Protein AF-A0A3D5RL58-F1 (afdb_monomer)

Nearest PDB structures (foldseek):
  7n3t-assembly1_A  TM=1.595E-01  e=9.273E-02  Homo sapiens
  3trs-assembly2_D  TM=2.022E-01  e=7.009E-01  Aspergillus niger var. macrosporus
  7n3t-assembly2_B  TM=1.724E-01  e=3.404E-01  Homo sapiens
  8ybf-assembly1_B  TM=1.316E-01  e=4.544E-01  Morbillivirus canis
  1xtd-assembly1_A  TM=1.829E-01  e=5.049E+00  Leishmania mexicana

Structure (mmCIF, N/CA/C/O backbone):
data_AF-A0A3D5RL58-F1
#
_entry.id   AF-A0A3D5RL58-F1
#
loop_
_atom_site.group_PDB
_atom_site.id
_atom_site.type_symbol
_atom_site.label_atom_id
_atom_site.label_alt_id
_atom_site.label_comp_id
_atom_site.label_asym_id
_atom_site.label_entity_id
_atom_site.label_seq_id
_atom_site.pdbx_PDB_ins_code
_atom_site.Cartn_x
_atom_site.Cartn_y
_atom_site.Cartn_z
_atom_site.occupancy
_atom_site.B_iso_or_equiv
_atom_site.auth_seq_id
_atom_site.auth_comp_id
_atom_site.auth_asym_id
_atom_site.auth_atom_id
_atom_site.pdbx_PDB_model_num
ATOM 1 N N . MET A 1 1 ? 41.925 14.300 -9.242 1.00 41.06 1 MET A N 1
ATOM 2 C CA . MET A 1 1 ? 43.144 14.015 -10.036 1.00 41.06 1 MET A CA 1
ATOM 3 C C . MET A 1 1 ? 42.960 12.725 -10.825 1.00 41.06 1 MET A C 1
ATOM 5 O O . MET A 1 1 ? 43.091 11.651 -10.257 1.00 41.06 1 MET A O 1
ATOM 9 N N . LYS A 1 2 ? 42.662 12.798 -12.124 1.00 36.62 2 LYS A N 1
ATOM 10 C CA . LYS A 1 2 ? 42.859 11.661 -13.033 1.00 36.62 2 LYS A CA 1
ATOM 11 C C . LYS A 1 2 ? 43.258 12.232 -14.388 1.00 36.62 2 LYS A C 1
ATOM 13 O O . LYS A 1 2 ? 42.535 13.029 -14.971 1.00 36.62 2 LYS A O 1
ATOM 18 N N . ARG A 1 3 ? 44.501 11.948 -14.773 1.00 35.03 3 ARG A N 1
ATOM 19 C CA . ARG A 1 3 ? 45.206 12.554 -15.904 1.00 35.03 3 ARG A CA 1
ATOM 20 C C . ARG A 1 3 ? 44.549 12.103 -17.210 1.00 35.03 3 ARG A C 1
ATOM 22 O O . ARG A 1 3 ? 44.579 10.916 -17.519 1.00 35.03 3 ARG A O 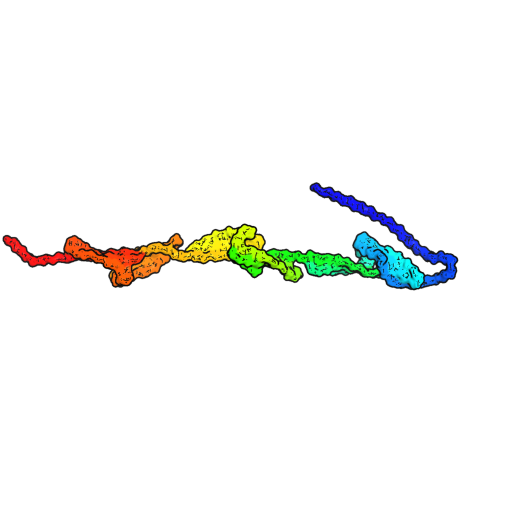1
ATOM 29 N N . SER A 1 4 ? 43.969 13.052 -17.941 1.00 32.78 4 SER A N 1
ATOM 30 C CA . SER A 1 4 ? 43.528 12.870 -19.324 1.00 32.78 4 SER A CA 1
ATOM 31 C C . SER A 1 4 ? 44.755 12.574 -20.188 1.00 32.78 4 SER A C 1
ATOM 33 O O . SER A 1 4 ? 45.672 13.392 -20.271 1.00 32.78 4 SER A O 1
ATOM 35 N N . LYS A 1 5 ? 44.818 11.369 -20.762 1.00 35.72 5 LYS A N 1
ATOM 36 C CA . LYS A 1 5 ? 45.826 11.009 -21.760 1.00 35.72 5 LYS A CA 1
ATOM 37 C C . LYS A 1 5 ? 45.282 11.416 -23.125 1.00 35.72 5 LYS A C 1
ATOM 39 O O . LYS A 1 5 ? 44.431 10.736 -23.687 1.00 35.72 5 LYS A O 1
ATOM 44 N N . LEU A 1 6 ? 45.777 12.547 -23.615 1.00 34.97 6 LEU A N 1
ATOM 45 C CA . LEU A 1 6 ? 45.613 13.015 -24.985 1.00 34.97 6 LEU A CA 1
ATOM 46 C C . LEU A 1 6 ? 46.345 12.034 -25.919 1.00 34.97 6 LEU A C 1
ATOM 48 O O . LEU A 1 6 ? 47.571 12.063 -26.011 1.00 34.97 6 LEU A O 1
ATOM 52 N N . PHE A 1 7 ? 45.609 11.131 -26.566 1.00 32.69 7 PHE A N 1
ATOM 53 C CA . PHE A 1 7 ? 46.144 10.288 -27.633 1.00 32.69 7 PHE A CA 1
ATOM 54 C C . PHE A 1 7 ? 46.046 11.054 -28.954 1.00 32.69 7 PHE A C 1
ATOM 56 O O . PHE A 1 7 ? 44.985 11.142 -29.564 1.00 32.69 7 PHE A O 1
ATOM 63 N N . ILE A 1 8 ? 47.167 11.642 -29.369 1.00 33.19 8 ILE A N 1
ATOM 64 C CA . ILE A 1 8 ? 47.350 12.191 -30.713 1.00 33.19 8 ILE A CA 1
ATOM 65 C C . ILE A 1 8 ? 47.536 10.995 -31.651 1.00 33.19 8 ILE A C 1
ATOM 67 O O . ILE A 1 8 ? 48.598 10.374 -31.672 1.00 33.19 8 ILE A O 1
ATOM 71 N N . VAL A 1 9 ? 46.487 10.642 -32.392 1.00 33.31 9 VAL A N 1
ATOM 72 C CA . VAL A 1 9 ? 46.571 9.683 -33.499 1.00 33.31 9 VAL A CA 1
ATOM 73 C C . VAL A 1 9 ? 47.028 10.461 -34.728 1.00 33.31 9 VAL A C 1
ATOM 75 O O . VAL A 1 9 ? 46.291 11.273 -35.282 1.00 33.31 9 VAL A O 1
ATOM 78 N N . VAL A 1 10 ? 48.284 10.251 -35.114 1.00 30.27 10 VAL A N 1
ATOM 79 C CA . VAL A 1 10 ? 48.873 10.797 -36.338 1.00 30.27 10 VAL A CA 1
ATOM 80 C C . VAL A 1 10 ? 48.269 10.043 -37.523 1.00 30.27 10 VAL A C 1
ATOM 82 O O . VAL A 1 10 ? 48.635 8.901 -37.791 1.00 30.27 10 VAL A O 1
ATOM 85 N N . ALA A 1 11 ? 47.312 10.668 -38.210 1.00 35.19 11 ALA A N 1
ATOM 86 C CA . ALA A 1 11 ? 46.786 10.180 -39.478 1.00 35.19 11 ALA A CA 1
ATOM 87 C C . ALA A 1 11 ? 47.842 10.400 -40.571 1.00 35.19 11 ALA A C 1
ATOM 89 O O . ALA A 1 11 ? 48.143 11.534 -40.946 1.00 35.19 11 ALA A O 1
ATOM 90 N N . ILE A 1 12 ? 48.435 9.311 -41.060 1.00 36.53 12 ILE A N 1
ATOM 91 C CA . ILE A 1 12 ? 49.326 9.335 -42.221 1.00 36.53 12 ILE A CA 1
ATOM 92 C C . ILE A 1 12 ? 48.442 9.543 -43.459 1.00 36.53 12 ILE A C 1
ATOM 94 O O . ILE A 1 12 ? 47.838 8.606 -43.970 1.00 36.53 12 ILE A O 1
ATOM 98 N N . PHE A 1 13 ? 48.341 10.793 -43.915 1.00 38.72 13 PHE A N 1
ATOM 99 C CA . PHE A 1 13 ? 47.744 11.157 -45.199 1.00 38.72 13 PHE A CA 1
ATOM 100 C C . PHE A 1 13 ? 48.676 10.705 -46.331 1.00 38.72 13 PHE A C 1
ATOM 102 O O . PHE A 1 13 ? 49.585 11.429 -46.736 1.00 38.72 13 PHE A O 1
ATOM 109 N N . ALA A 1 14 ? 48.465 9.496 -46.846 1.00 34.38 14 ALA A N 1
ATOM 110 C CA . ALA A 1 14 ? 49.041 9.081 -48.118 1.00 34.38 14 ALA A CA 1
ATOM 111 C C . ALA A 1 14 ? 48.131 9.589 -49.247 1.00 34.38 14 ALA A C 1
ATOM 113 O O . ALA A 1 14 ? 47.193 8.916 -49.658 1.00 34.38 14 ALA A O 1
ATOM 114 N N . PHE A 1 15 ? 48.390 10.808 -49.724 1.00 34.22 15 PHE A N 1
ATOM 115 C CA . PHE A 1 15 ? 47.752 11.356 -50.921 1.00 34.22 15 PHE A CA 1
ATOM 116 C C . PHE A 1 15 ? 48.261 10.585 -52.147 1.00 34.22 15 PHE A C 1
ATOM 118 O O . PHE A 1 15 ? 49.278 10.936 -52.746 1.00 34.22 15 PHE A O 1
ATOM 125 N N . LEU A 1 16 ? 47.589 9.486 -52.489 1.00 33.72 16 LEU A N 1
ATOM 126 C CA . LEU A 1 16 ? 47.850 8.736 -53.712 1.00 33.72 16 LEU A CA 1
ATOM 127 C C . LEU A 1 16 ? 47.108 9.425 -54.859 1.00 33.72 16 LEU A C 1
ATOM 129 O O . LEU A 1 16 ? 45.933 9.191 -55.130 1.00 33.72 16 LEU A O 1
ATOM 133 N N . LEU A 1 17 ? 47.836 10.340 -55.493 1.00 31.38 17 LEU A N 1
ATOM 134 C CA . LEU A 1 17 ? 47.492 11.015 -56.737 1.00 31.38 17 LEU A CA 1
ATOM 135 C C . LEU A 1 17 ? 47.293 9.947 -57.828 1.00 31.38 17 LEU A C 1
ATOM 137 O O . LEU A 1 17 ? 48.258 9.474 -58.427 1.00 31.38 17 LEU A O 1
ATOM 141 N N . PHE A 1 18 ? 46.048 9.537 -58.076 1.00 38.53 18 PHE A N 1
ATOM 142 C CA . PHE A 1 18 ? 45.715 8.745 -59.258 1.00 38.53 18 PHE A CA 1
ATOM 143 C C . PHE A 1 18 ? 45.789 9.657 -60.478 1.00 38.53 18 PHE A C 1
ATOM 145 O O . PHE A 1 18 ? 44.864 10.400 -60.806 1.00 38.53 18 PHE A O 1
ATOM 152 N N . VAL A 1 19 ? 46.946 9.614 -61.129 1.00 32.62 19 VAL A N 1
ATOM 153 C CA . VAL A 1 19 ? 47.123 10.115 -62.484 1.00 32.62 19 VAL A CA 1
ATOM 154 C C . VAL A 1 19 ? 46.170 9.316 -63.370 1.00 32.62 19 VAL A C 1
ATOM 156 O O . VAL A 1 19 ? 46.233 8.087 -63.402 1.00 32.62 19 VAL A O 1
ATOM 159 N N . THR A 1 20 ? 45.283 9.991 -64.097 1.00 38.94 20 THR A N 1
ATOM 160 C CA . THR A 1 20 ? 44.554 9.392 -65.219 1.00 38.94 20 THR A CA 1
ATOM 161 C C . THR A 1 20 ? 45.521 9.196 -66.384 1.00 38.94 20 THR A C 1
ATOM 163 O O . THR A 1 20 ? 45.422 9.824 -67.434 1.00 38.94 20 THR A O 1
ATOM 166 N N . THR A 1 21 ? 46.510 8.330 -66.196 1.00 41.09 21 THR A N 1
ATOM 167 C CA . THR A 1 21 ? 47.280 7.767 -67.295 1.00 41.09 21 THR A CA 1
ATOM 168 C C . THR A 1 21 ? 46.387 6.752 -67.980 1.00 41.09 21 THR A C 1
ATOM 170 O O . THR A 1 21 ? 46.137 5.675 -67.446 1.00 41.09 21 THR A O 1
ATOM 173 N N . GLY A 1 22 ? 45.898 7.106 -69.170 1.00 40.59 22 GLY A N 1
ATOM 174 C CA . GLY A 1 22 ? 45.562 6.086 -70.150 1.00 40.59 22 GLY A CA 1
ATOM 175 C C . GLY A 1 22 ? 46.785 5.187 -70.285 1.00 40.59 22 GLY A C 1
ATOM 176 O O . GLY A 1 22 ? 47.867 5.665 -70.627 1.00 40.59 22 GLY A O 1
ATOM 177 N N . CYS A 1 23 ? 46.637 3.917 -69.926 1.00 41.53 23 CYS A N 1
ATOM 178 C CA . CYS A 1 23 ? 47.655 2.922 -70.200 1.00 41.53 23 CYS A CA 1
ATOM 179 C C . CYS A 1 23 ? 47.682 2.748 -71.719 1.00 41.53 23 CYS A C 1
ATOM 181 O O . CYS A 1 23 ? 46.837 2.061 -72.280 1.00 41.53 23 CYS A O 1
ATOM 183 N N . ALA A 1 24 ? 48.595 3.451 -72.383 1.00 42.81 24 ALA A N 1
ATOM 184 C CA . ALA A 1 24 ? 49.073 3.043 -73.688 1.00 42.81 24 ALA A CA 1
ATOM 185 C C . ALA A 1 24 ? 50.171 2.014 -73.416 1.00 42.81 24 ALA A C 1
ATOM 187 O O . ALA A 1 24 ? 51.306 2.373 -73.108 1.00 42.81 24 ALA A O 1
ATOM 188 N N . ASP A 1 25 ? 49.807 0.738 -73.420 1.00 42.72 25 ASP A N 1
ATOM 189 C CA . ASP A 1 25 ? 50.771 -0.330 -73.603 1.00 42.72 25 ASP A CA 1
ATOM 190 C C . ASP A 1 25 ? 51.090 -0.433 -75.103 1.00 42.72 25 ASP A C 1
ATOM 192 O O . ASP A 1 25 ? 50.198 -0.467 -75.951 1.00 42.72 25 ASP A O 1
ATOM 196 N N . ASP A 1 26 ? 52.382 -0.448 -75.433 1.00 51.97 26 ASP A N 1
ATOM 197 C CA . ASP A 1 26 ? 52.954 -0.511 -76.791 1.00 51.97 26 ASP A CA 1
ATOM 198 C C . ASP A 1 26 ? 52.685 -1.861 -77.511 1.00 51.97 26 ASP A C 1
ATOM 200 O O . ASP A 1 26 ? 53.464 -2.331 -78.342 1.00 51.97 26 ASP A O 1
ATOM 204 N N . SER A 1 27 ? 51.557 -2.508 -77.210 1.00 54.38 27 SER A N 1
ATOM 205 C CA . SER A 1 27 ? 51.179 -3.848 -77.662 1.00 54.38 27 SER A CA 1
ATOM 206 C C . SER A 1 27 ? 50.131 -3.848 -78.779 1.00 54.38 27 SER A C 1
ATOM 208 O O . SER A 1 27 ? 49.457 -4.854 -78.953 1.00 54.38 27 SER A O 1
ATOM 210 N N . GLY A 1 28 ? 49.927 -2.761 -79.533 1.00 51.44 28 GLY A N 1
ATOM 211 C CA . GLY A 1 28 ? 49.068 -2.780 -80.734 1.00 51.44 28 GLY A CA 1
ATOM 212 C C . GLY A 1 28 ? 47.637 -3.319 -80.528 1.00 51.44 28 GLY A C 1
ATOM 213 O O . GLY A 1 28 ? 47.000 -3.753 -81.490 1.00 51.44 28 GLY A O 1
ATOM 214 N N . ALA A 1 29 ? 47.130 -3.313 -79.293 1.00 49.12 29 ALA A N 1
ATOM 215 C CA . ALA A 1 29 ? 45.775 -3.706 -78.950 1.00 49.12 29 ALA A CA 1
ATOM 216 C C . ALA A 1 29 ? 44.904 -2.448 -78.988 1.00 49.12 29 ALA A C 1
ATOM 218 O O . ALA A 1 29 ? 45.186 -1.459 -78.317 1.00 49.12 29 ALA A O 1
ATOM 219 N N . GLY A 1 30 ? 43.882 -2.454 -79.846 1.00 55.09 30 GLY A N 1
ATOM 220 C CA . GLY A 1 30 ? 43.055 -1.282 -80.118 1.00 55.09 30 GLY A CA 1
ATOM 221 C C . GLY A 1 30 ? 42.505 -0.620 -78.852 1.00 55.09 30 GLY A C 1
ATOM 222 O O . GLY A 1 30 ? 42.082 -1.295 -77.912 1.00 55.09 30 GLY A O 1
ATOM 223 N N . VAL A 1 31 ? 42.475 0.716 -78.866 1.00 57.12 31 VAL A N 1
ATOM 224 C CA . VAL A 1 31 ? 41.752 1.536 -77.888 1.00 57.12 31 VAL A CA 1
ATOM 225 C C . VAL A 1 31 ? 40.314 1.028 -77.833 1.00 57.12 31 VAL A C 1
ATOM 227 O O . VAL A 1 31 ? 39.542 1.230 -78.770 1.00 57.12 31 VAL A O 1
ATOM 230 N N . HIS A 1 32 ? 39.962 0.332 -76.758 1.00 67.12 32 HIS A N 1
ATOM 231 C CA . HIS A 1 32 ? 38.605 -0.137 -76.532 1.00 67.12 32 HIS A CA 1
ATOM 232 C C . HIS A 1 32 ? 37.957 0.709 -75.441 1.00 67.12 32 HIS A C 1
ATOM 234 O O . HIS A 1 32 ? 38.605 1.192 -74.514 1.00 67.12 32 HIS A O 1
ATOM 240 N N . THR A 1 33 ? 36.655 0.934 -75.565 1.00 74.44 33 THR A N 1
ATOM 241 C CA . THR A 1 33 ? 35.888 1.653 -74.550 1.00 74.44 33 THR A CA 1
ATOM 242 C C . THR A 1 33 ? 35.561 0.701 -73.406 1.00 74.44 33 THR A C 1
ATOM 244 O O . THR A 1 33 ? 34.935 -0.336 -73.621 1.00 74.44 33 THR A O 1
ATOM 247 N N . HIS A 1 34 ? 35.961 1.053 -72.186 1.00 76.12 34 HIS A N 1
ATOM 248 C CA . HIS A 1 34 ? 35.635 0.255 -71.009 1.00 76.12 34 HIS A CA 1
ATOM 249 C C . HIS A 1 34 ? 34.145 0.360 -70.666 1.00 76.12 34 HIS A C 1
ATOM 251 O O . HIS A 1 34 ? 33.621 1.456 -70.450 1.00 76.12 34 HIS A O 1
ATOM 257 N N . LYS A 1 35 ? 33.476 -0.790 -70.561 1.00 86.19 35 LYS A N 1
ATOM 258 C CA . LYS A 1 35 ? 32.122 -0.912 -70.021 1.00 86.19 35 LYS A CA 1
ATOM 259 C C . LYS A 1 35 ? 32.212 -1.507 -68.620 1.00 86.19 35 LYS A C 1
ATOM 261 O O . LYS A 1 35 ? 32.474 -2.694 -68.455 1.00 86.19 35 LYS A O 1
ATOM 266 N N . TYR A 1 36 ? 32.034 -0.661 -67.614 1.00 88.38 36 TYR A N 1
ATOM 267 C CA . TYR A 1 36 ? 32.124 -1.075 -66.219 1.00 88.38 36 TYR A CA 1
ATOM 268 C C . TYR A 1 36 ? 30.775 -1.532 -65.665 1.00 88.38 36 TYR A C 1
ATOM 270 O O . TYR A 1 36 ? 29.742 -0.935 -65.975 1.00 88.38 36 TYR A O 1
ATOM 278 N N . GLY A 1 37 ? 30.813 -2.554 -64.808 1.00 88.81 37 GLY A N 1
ATOM 279 C CA . GLY A 1 37 ? 29.683 -2.954 -63.971 1.00 88.81 37 GLY A CA 1
ATOM 280 C C . GLY A 1 37 ? 29.429 -2.004 -62.794 1.00 88.81 37 GLY A C 1
ATOM 281 O O . GLY A 1 37 ? 30.019 -0.923 -62.693 1.00 88.81 37 GLY A O 1
ATOM 282 N N . GLU A 1 38 ? 28.543 -2.425 -61.890 1.00 92.88 38 GLU A N 1
ATOM 283 C CA . GLU A 1 38 ? 28.241 -1.687 -60.661 1.00 92.88 38 GLU A CA 1
ATOM 284 C C . GLU A 1 38 ? 29.430 -1.666 -59.692 1.00 92.88 38 GLU A C 1
ATOM 286 O O . GLU A 1 38 ? 30.312 -2.531 -59.720 1.00 92.88 38 GLU A O 1
ATOM 291 N N . TRP A 1 39 ? 29.452 -0.648 -58.834 1.00 95.75 39 TRP A N 1
ATOM 292 C CA . TRP A 1 39 ? 30.425 -0.548 -57.755 1.00 95.75 39 TRP A CA 1
ATOM 293 C C . TRP A 1 39 ? 30.133 -1.572 -56.660 1.00 95.75 39 TRP A C 1
ATOM 295 O O . TRP A 1 39 ? 28.983 -1.804 -56.297 1.00 95.75 39 TRP A O 1
ATOM 305 N N . THR A 1 40 ? 31.193 -2.133 -56.090 1.00 94.06 40 THR A N 1
ATOM 306 C CA . THR A 1 40 ? 31.150 -2.987 -54.903 1.00 94.06 40 THR A CA 1
ATOM 307 C C . THR A 1 40 ? 32.203 -2.530 -53.899 1.00 94.06 40 THR A C 1
ATOM 309 O O . THR A 1 40 ? 33.297 -2.104 -54.279 1.00 94.06 40 THR A O 1
ATOM 312 N N . PHE A 1 41 ? 31.895 -2.583 -52.602 1.00 96.69 41 PHE A N 1
ATOM 313 C CA . PHE A 1 41 ? 32.873 -2.234 -51.571 1.00 96.69 41 PHE A CA 1
ATOM 314 C C . PHE A 1 41 ? 33.916 -3.346 -51.428 1.00 96.69 41 PHE A C 1
ATOM 316 O O . PHE A 1 41 ? 33.585 -4.504 -51.189 1.00 96.69 41 PHE A O 1
ATOM 323 N N . VAL A 1 42 ? 35.189 -2.977 -51.562 1.00 96.31 42 VAL A N 1
ATOM 324 C CA . VAL A 1 42 ? 36.336 -3.821 -51.190 1.00 96.31 42 VAL A CA 1
ATOM 325 C C . VAL A 1 42 ? 36.670 -3.613 -49.716 1.00 96.31 42 VAL A C 1
ATOM 327 O O . VAL A 1 42 ? 37.021 -4.556 -49.015 1.00 96.31 42 VAL A O 1
ATOM 330 N N . VAL A 1 43 ? 36.545 -2.369 -49.253 1.00 96.88 43 VAL A N 1
ATOM 331 C CA . VAL A 1 43 ? 36.608 -1.982 -47.843 1.00 96.88 43 VAL A CA 1
ATOM 332 C C . VAL A 1 43 ? 35.443 -1.035 -47.607 1.00 96.88 43 VAL A C 1
ATOM 334 O O . VAL A 1 43 ? 35.361 0.005 -48.264 1.00 96.88 43 VAL A O 1
ATOM 337 N N . GLU A 1 44 ? 34.523 -1.391 -46.717 1.00 96.69 44 GLU A N 1
ATOM 338 C CA . GLU A 1 44 ? 33.392 -0.517 -46.413 1.00 96.69 44 GLU A CA 1
ATOM 339 C C . GLU A 1 44 ? 33.865 0.753 -45.686 1.00 96.69 44 GLU A C 1
ATOM 341 O O . GLU A 1 44 ? 34.683 0.670 -44.764 1.00 96.69 44 GLU A O 1
ATOM 346 N N . PRO A 1 45 ? 33.377 1.939 -46.085 1.00 97.19 45 PRO A N 1
ATOM 347 C CA . PRO A 1 45 ? 33.645 3.171 -45.358 1.00 97.19 45 PRO A CA 1
ATOM 348 C C . PRO A 1 45 ? 32.913 3.171 -44.014 1.00 97.19 45 PRO A C 1
ATOM 350 O O . PRO A 1 45 ? 31.798 2.665 -43.892 1.00 97.19 45 PRO A O 1
ATOM 353 N N . THR A 1 46 ? 33.512 3.814 -43.016 1.00 96.69 46 THR A N 1
ATOM 354 C CA . THR A 1 46 ? 32.892 4.075 -41.711 1.00 96.69 46 THR A CA 1
ATOM 355 C C . THR A 1 46 ? 32.647 5.576 -41.529 1.00 96.69 46 THR A C 1
ATOM 357 O O . THR A 1 46 ? 33.016 6.398 -42.372 1.00 96.69 46 THR A O 1
ATOM 360 N N . GLU A 1 47 ? 32.019 5.983 -40.422 1.00 94.81 47 GLU A N 1
ATOM 361 C CA . GLU A 1 47 ? 31.819 7.410 -40.114 1.00 94.81 47 GLU A CA 1
ATOM 362 C C . GLU A 1 47 ? 33.141 8.189 -39.964 1.00 94.81 47 GLU A C 1
ATOM 364 O O . GLU A 1 47 ? 33.159 9.405 -40.167 1.00 94.81 47 GLU A O 1
ATOM 369 N N . THR A 1 48 ? 34.243 7.501 -39.648 1.00 95.56 48 THR A N 1
ATOM 370 C CA . THR A 1 48 ? 35.554 8.107 -39.363 1.00 95.56 48 THR A CA 1
ATOM 371 C C . THR A 1 48 ? 36.670 7.656 -40.300 1.00 95.56 48 THR A C 1
ATOM 373 O O . THR A 1 48 ? 37.727 8.280 -40.316 1.00 95.56 48 THR A O 1
ATOM 376 N N . THR A 1 49 ? 36.469 6.586 -41.070 1.00 96.75 49 THR A N 1
ATOM 377 C CA . THR A 1 49 ? 37.492 5.999 -41.947 1.00 96.75 49 THR A CA 1
ATOM 378 C C . THR A 1 49 ? 36.952 5.864 -43.365 1.00 96.75 49 THR A C 1
ATOM 380 O O . THR A 1 49 ? 35.853 5.350 -43.567 1.00 96.75 49 THR A O 1
ATOM 383 N N . ALA A 1 50 ? 37.711 6.354 -44.345 1.00 97.31 50 ALA A N 1
ATOM 384 C CA . ALA A 1 50 ? 37.378 6.186 -45.755 1.00 97.31 50 ALA A CA 1
ATOM 385 C C . ALA A 1 50 ? 37.412 4.699 -46.151 1.00 97.31 50 ALA A C 1
ATOM 387 O O . ALA A 1 50 ? 38.143 3.900 -45.565 1.00 97.31 50 ALA A O 1
ATOM 388 N N . GLY A 1 51 ? 36.604 4.339 -47.141 1.00 96.94 51 GLY A N 1
ATOM 389 C CA . GLY A 1 51 ? 36.528 2.997 -47.708 1.00 96.94 51 GLY A CA 1
ATOM 390 C C . GLY A 1 51 ? 37.155 2.928 -49.097 1.00 96.94 51 GLY A C 1
ATOM 391 O O . GLY A 1 51 ? 37.725 3.894 -49.602 1.00 96.94 51 GLY A O 1
ATOM 392 N N . VAL A 1 52 ? 36.999 1.783 -49.754 1.00 96.75 52 VAL A N 1
ATOM 393 C CA . VAL A 1 52 ? 37.419 1.569 -51.142 1.00 96.75 52 VAL A CA 1
ATOM 394 C C . VAL A 1 52 ? 36.313 0.830 -51.880 1.00 96.75 52 VAL A C 1
ATOM 396 O O . VAL A 1 52 ? 35.912 -0.258 -51.464 1.00 96.75 52 VAL A O 1
ATOM 399 N N . ALA A 1 53 ? 35.854 1.391 -52.996 1.00 96.94 53 ALA A N 1
ATOM 400 C CA . ALA A 1 53 ? 34.952 0.717 -53.922 1.00 96.94 53 ALA A CA 1
ATOM 401 C C . ALA A 1 53 ? 35.713 0.287 -55.176 1.00 96.94 53 ALA A C 1
ATOM 403 O O . ALA A 1 53 ? 36.631 0.974 -55.626 1.00 96.94 53 ALA A O 1
ATOM 404 N N . ALA A 1 54 ? 35.325 -0.850 -55.743 1.00 94.62 54 ALA A N 1
ATOM 405 C CA . ALA A 1 54 ? 35.844 -1.353 -57.000 1.00 94.62 54 ALA A CA 1
ATOM 406 C C . ALA A 1 54 ? 34.713 -1.679 -57.969 1.00 94.62 54 ALA A C 1
ATOM 408 O O . ALA A 1 54 ? 33.593 -1.974 -57.563 1.00 94.62 54 ALA A O 1
ATOM 409 N N . ARG A 1 55 ? 35.013 -1.654 -59.261 1.00 93.31 55 ARG A N 1
ATOM 410 C CA . ARG A 1 55 ? 34.134 -2.182 -60.306 1.00 93.31 55 ARG A CA 1
ATOM 411 C C . ARG A 1 55 ? 34.977 -2.848 -61.375 1.00 93.31 55 ARG A C 1
ATOM 413 O O . ARG A 1 55 ? 36.115 -2.447 -61.627 1.00 93.31 55 ARG A O 1
ATOM 420 N N . LYS A 1 56 ? 34.417 -3.874 -62.000 1.00 91.94 56 LYS A N 1
ATOM 421 C CA . LYS A 1 56 ? 35.109 -4.671 -63.010 1.00 91.94 56 LYS A CA 1
ATOM 422 C C . LYS A 1 56 ? 34.558 -4.358 -64.399 1.00 91.94 56 LYS A C 1
ATOM 424 O O . LYS A 1 56 ? 33.356 -4.139 -64.555 1.00 91.94 56 LYS A O 1
ATOM 429 N N . CYS A 1 57 ? 35.450 -4.286 -65.378 1.00 88.56 57 CYS A N 1
ATOM 430 C CA . CYS A 1 57 ? 35.123 -4.174 -66.796 1.00 88.56 57 CYS A CA 1
ATOM 431 C C . CYS A 1 57 ? 35.070 -5.566 -67.440 1.00 88.56 57 CYS A C 1
ATOM 433 O O . CYS A 1 57 ? 35.721 -6.493 -66.959 1.00 88.56 57 CYS A O 1
ATOM 435 N N . ASP A 1 58 ? 34.373 -5.692 -68.568 1.00 86.25 58 ASP A N 1
ATOM 436 C CA . ASP A 1 58 ? 34.272 -6.942 -69.342 1.00 86.25 58 ASP A CA 1
ATOM 437 C C . ASP A 1 58 ? 35.641 -7.497 -69.798 1.00 86.25 58 ASP A C 1
ATOM 439 O O . ASP A 1 58 ? 35.785 -8.692 -70.029 1.00 86.25 58 ASP A O 1
ATOM 443 N N . CYS A 1 59 ? 36.666 -6.642 -69.890 1.00 85.88 59 CYS A N 1
ATOM 444 C CA . CYS A 1 59 ? 38.053 -6.998 -70.214 1.00 85.88 59 CYS A CA 1
ATOM 445 C C . CYS A 1 59 ? 38.905 -7.351 -68.979 1.00 85.88 59 CYS A C 1
ATOM 447 O O . CYS A 1 59 ? 40.126 -7.232 -69.005 1.00 85.88 59 CYS A O 1
ATOM 449 N N . ASP A 1 60 ? 38.257 -7.705 -67.870 1.00 83.56 60 ASP A N 1
ATOM 450 C CA . ASP A 1 60 ? 38.851 -8.037 -66.573 1.00 83.56 60 ASP A CA 1
ATOM 451 C C . ASP A 1 60 ? 39.619 -6.917 -65.849 1.00 83.56 60 ASP A C 1
ATOM 453 O O . ASP A 1 60 ? 40.041 -7.105 -64.705 1.00 83.56 60 ASP A O 1
ATOM 457 N N . HIS A 1 61 ? 39.717 -5.724 -66.440 1.00 87.94 61 HIS A N 1
ATOM 458 C CA . HIS A 1 61 ? 40.261 -4.542 -65.775 1.00 87.94 61 HIS A CA 1
ATOM 459 C C . HIS A 1 61 ? 39.443 -4.169 -64.523 1.00 87.94 61 HIS A C 1
ATOM 461 O O . HIS A 1 61 ? 38.208 -4.121 -64.565 1.00 87.94 61 HIS A O 1
ATOM 467 N N . VAL A 1 62 ? 40.132 -3.872 -63.415 1.00 89.81 62 VAL A N 1
ATOM 468 C CA . VAL A 1 62 ? 39.527 -3.485 -62.131 1.00 89.81 62 VAL A CA 1
ATOM 469 C C . VAL A 1 62 ? 39.839 -2.024 -61.840 1.00 89.81 62 VAL A C 1
ATOM 471 O O . VAL A 1 62 ? 40.990 -1.658 -61.621 1.00 89.81 62 VAL A O 1
ATOM 474 N N . ASP A 1 63 ? 38.791 -1.212 -61.782 1.00 91.69 63 ASP A N 1
ATOM 475 C CA . ASP A 1 63 ? 38.854 0.184 -61.360 1.00 91.69 63 ASP A CA 1
ATOM 476 C C . ASP A 1 63 ? 38.600 0.261 -59.849 1.00 91.69 63 ASP A C 1
ATOM 478 O O . ASP A 1 63 ? 37.710 -0.427 -59.341 1.00 91.69 63 ASP A O 1
ATOM 482 N N . LYS A 1 64 ? 39.389 1.063 -59.126 1.00 95.06 64 LYS A N 1
ATOM 483 C CA . LYS A 1 64 ? 39.284 1.250 -57.672 1.00 95.06 64 LYS A CA 1
ATOM 484 C C . LYS A 1 64 ? 39.289 2.730 -57.341 1.00 95.06 64 LYS A C 1
ATOM 486 O O . LYS A 1 64 ? 40.115 3.478 -57.852 1.00 95.06 64 LYS A O 1
ATOM 491 N N . VAL A 1 65 ? 38.418 3.127 -56.423 1.00 95.75 65 VAL A N 1
ATOM 492 C CA . VAL A 1 65 ? 38.331 4.504 -55.944 1.00 95.75 65 VAL A CA 1
ATOM 493 C C . VAL A 1 65 ? 38.237 4.533 -54.427 1.00 95.75 65 VAL A C 1
ATOM 495 O O . VAL A 1 65 ? 37.574 3.691 -53.814 1.00 95.75 65 VAL A O 1
ATOM 498 N N . GLU A 1 66 ? 38.904 5.511 -53.823 1.00 96.88 66 GLU A N 1
ATOM 499 C CA . GLU A 1 66 ? 38.689 5.839 -52.418 1.00 96.88 66 GLU A CA 1
ATOM 500 C C . GLU A 1 66 ? 37.279 6.415 -52.243 1.00 96.88 66 GLU A C 1
ATOM 502 O O . GLU A 1 66 ? 36.843 7.296 -52.989 1.00 96.88 66 GLU A O 1
ATOM 507 N N . VAL A 1 67 ? 36.548 5.894 -51.263 1.00 97.25 67 VAL A N 1
ATOM 508 C CA . VAL A 1 67 ? 35.201 6.351 -50.930 1.00 97.25 67 VAL A CA 1
ATOM 509 C C . VAL A 1 67 ? 35.278 7.152 -49.632 1.00 97.25 67 VAL A C 1
ATOM 511 O O . VAL A 1 67 ? 35.685 6.588 -48.616 1.00 97.25 67 VAL A O 1
ATOM 514 N N . PRO A 1 68 ? 34.879 8.437 -49.628 1.00 96.88 68 PRO A N 1
ATOM 515 C CA . PRO A 1 68 ? 34.912 9.263 -48.424 1.00 96.88 68 PRO A CA 1
ATOM 516 C C . PRO A 1 68 ? 34.119 8.669 -47.255 1.00 96.88 68 PRO A C 1
ATOM 518 O O . PRO A 1 68 ? 33.222 7.839 -47.444 1.00 96.88 68 PRO A O 1
ATOM 521 N N . THR A 1 69 ? 34.440 9.128 -46.044 1.00 97.50 69 THR A N 1
ATOM 522 C CA . THR A 1 69 ? 33.761 8.724 -44.805 1.00 97.50 69 THR A CA 1
ATOM 523 C C . THR A 1 69 ? 32.249 8.914 -44.914 1.00 97.50 69 THR A C 1
ATOM 525 O O . THR A 1 69 ? 31.766 9.807 -45.613 1.00 97.50 69 THR A O 1
ATOM 528 N N . LEU A 1 70 ? 31.478 8.114 -44.173 1.00 97.44 70 LEU A N 1
ATOM 529 C CA . LEU A 1 70 ? 30.007 8.183 -44.194 1.00 97.44 70 LEU A CA 1
ATOM 530 C C . LEU A 1 70 ? 29.455 9.555 -43.753 1.00 97.44 70 LEU A C 1
ATOM 532 O O . LEU A 1 70 ? 28.300 9.883 -44.012 1.00 97.44 70 LEU A O 1
ATOM 536 N N . THR A 1 71 ? 30.279 10.369 -43.092 1.00 95.06 71 THR A N 1
ATOM 537 C CA . THR A 1 71 ? 29.970 11.736 -42.653 1.00 95.06 71 THR A CA 1
ATOM 538 C C . THR A 1 71 ? 30.083 12.790 -43.761 1.00 95.06 71 THR A C 1
ATOM 540 O O . THR A 1 71 ? 29.614 13.912 -43.563 1.00 95.06 71 THR A O 1
ATOM 543 N N . ASP A 1 72 ? 30.651 12.459 -44.927 1.00 96.88 72 ASP A N 1
ATOM 544 C CA . ASP A 1 72 ? 30.682 13.364 -46.079 1.00 96.88 72 ASP A CA 1
ATOM 545 C C . ASP A 1 72 ? 29.305 13.438 -46.757 1.00 96.88 72 ASP A C 1
ATOM 547 O O . ASP A 1 72 ? 28.928 12.613 -47.597 1.00 96.88 72 ASP A O 1
ATOM 551 N N . THR A 1 73 ? 28.558 14.483 -46.412 1.00 95.88 73 THR A N 1
ATOM 552 C CA . THR A 1 73 ? 27.201 14.740 -46.910 1.00 95.88 73 THR A CA 1
ATOM 553 C C . THR A 1 73 ? 27.136 15.081 -48.398 1.00 95.88 73 THR A C 1
ATOM 555 O O . THR A 1 73 ? 26.047 15.090 -48.968 1.00 95.88 73 THR A O 1
ATOM 558 N N . LYS A 1 74 ? 28.271 15.350 -49.060 1.00 96.88 74 LYS A N 1
ATOM 559 C CA . LYS A 1 74 ? 28.304 15.523 -50.521 1.00 96.88 74 LYS A CA 1
ATOM 560 C C . LYS A 1 74 ? 28.273 14.185 -51.254 1.00 96.88 74 LYS A C 1
ATOM 562 O O . LYS A 1 74 ? 27.867 14.142 -52.413 1.00 96.88 74 LYS A O 1
ATOM 567 N N . VAL A 1 75 ? 28.720 13.112 -50.602 1.00 96.88 75 VAL A N 1
ATOM 568 C CA . VAL A 1 75 ? 28.765 11.758 -51.171 1.00 96.88 75 VAL A CA 1
ATOM 569 C C . VAL A 1 75 ? 27.576 10.926 -50.712 1.00 96.88 75 VAL A C 1
ATOM 571 O O . VAL A 1 75 ? 27.025 10.162 -51.507 1.00 96.88 75 VAL A O 1
ATOM 574 N N . TRP A 1 76 ? 27.175 11.080 -49.453 1.00 97.75 76 TRP A N 1
ATOM 575 C CA . TRP A 1 76 ? 26.206 10.208 -48.807 1.00 97.75 76 TRP A CA 1
ATOM 576 C C . TRP A 1 76 ? 24.908 10.929 -48.462 1.00 97.75 76 TRP A C 1
ATOM 578 O O . TRP A 1 76 ? 24.903 11.939 -47.760 1.00 97.75 76 TRP A O 1
ATOM 588 N N . ALA A 1 77 ? 23.790 10.336 -48.873 1.00 97.69 77 ALA A N 1
ATOM 589 C CA . ALA A 1 77 ? 22.492 10.610 -48.272 1.00 97.69 77 ALA A CA 1
ATOM 590 C C . ALA A 1 77 ? 22.290 9.667 -47.077 1.00 97.69 77 ALA A C 1
ATOM 592 O O . ALA A 1 77 ? 22.468 8.456 -47.218 1.00 97.69 77 ALA A O 1
ATOM 593 N N . CYS A 1 78 ? 21.913 10.208 -45.917 1.00 97.00 78 CYS A N 1
ATOM 594 C CA . CYS A 1 78 ? 21.688 9.436 -44.695 1.00 97.00 78 CYS A CA 1
ATOM 595 C C . CYS A 1 78 ? 20.219 9.506 -44.272 1.00 97.00 78 CYS A C 1
ATOM 597 O O . CYS A 1 78 ? 19.657 10.593 -44.140 1.00 97.00 78 CYS A O 1
ATOM 599 N N . VAL A 1 79 ? 19.614 8.341 -44.043 1.00 97.94 79 VAL A N 1
ATOM 600 C CA . VAL A 1 79 ? 18.293 8.204 -43.419 1.00 97.94 79 VAL A CA 1
ATOM 601 C C . VAL A 1 79 ? 18.476 7.539 -42.065 1.00 97.94 79 VAL A C 1
ATOM 603 O O . VAL A 1 79 ? 19.114 6.490 -41.975 1.00 97.94 79 VAL A O 1
ATOM 606 N N . VAL A 1 80 ? 17.911 8.146 -41.025 1.00 97.69 80 VAL A N 1
ATOM 607 C CA . VAL A 1 80 ? 17.988 7.647 -39.651 1.00 97.69 80 VAL A CA 1
ATOM 608 C C . VAL A 1 80 ? 16.624 7.122 -39.228 1.00 97.69 80 VAL A C 1
ATOM 610 O O . VAL A 1 80 ? 15.608 7.786 -39.422 1.00 97.69 80 VAL A O 1
ATOM 613 N N . VAL A 1 81 ? 16.620 5.928 -38.647 1.00 97.94 81 VAL A N 1
ATOM 614 C CA . VAL A 1 81 ? 15.504 5.369 -37.887 1.00 97.94 81 VAL A CA 1
ATOM 615 C C . VAL A 1 81 ? 15.971 5.285 -36.444 1.00 97.94 81 VAL A C 1
ATOM 617 O O . VAL A 1 81 ? 16.923 4.560 -36.151 1.00 97.94 81 VAL A O 1
ATOM 620 N N . ASP A 1 82 ? 15.338 6.050 -35.559 1.00 97.12 82 ASP A N 1
ATOM 621 C CA . ASP A 1 82 ? 15.741 6.093 -34.157 1.00 97.12 82 ASP A CA 1
ATOM 622 C C . ASP A 1 82 ? 15.477 4.748 -33.458 1.00 97.12 82 ASP A C 1
ATOM 624 O O . ASP A 1 82 ? 14.438 4.121 -33.694 1.00 97.12 82 ASP A O 1
ATOM 628 N N . PRO A 1 83 ? 16.385 4.299 -32.574 1.00 97.44 83 PRO A N 1
ATOM 629 C CA . PRO A 1 83 ? 16.136 3.134 -31.741 1.00 97.44 83 PRO A CA 1
ATOM 630 C C . PRO A 1 83 ? 14.989 3.392 -30.761 1.00 97.44 83 PRO A C 1
ATOM 632 O O . PRO A 1 83 ? 14.832 4.483 -30.209 1.00 97.44 83 PRO A O 1
ATOM 635 N N . THR A 1 84 ? 14.226 2.344 -30.468 1.00 96.19 84 THR A N 1
ATOM 636 C CA . THR A 1 84 ? 13.245 2.348 -29.375 1.00 96.19 84 THR A CA 1
ATOM 637 C C . THR A 1 84 ? 13.841 1.665 -28.139 1.00 96.19 84 THR A C 1
ATOM 639 O O . THR A 1 84 ? 15.046 1.423 -28.064 1.00 96.19 84 THR A O 1
ATOM 642 N N . CYS A 1 85 ? 13.037 1.383 -27.113 1.00 94.50 85 CYS A N 1
ATOM 643 C CA . CYS A 1 85 ? 13.496 0.604 -25.954 1.00 94.50 85 CYS A CA 1
ATOM 644 C C . CYS A 1 85 ? 13.574 -0.905 -26.245 1.00 94.50 85 CYS A C 1
ATOM 646 O O . CYS A 1 85 ? 14.293 -1.615 -25.545 1.00 94.50 85 CYS A O 1
ATOM 648 N N . THR A 1 86 ? 12.887 -1.385 -27.288 1.00 95.38 86 THR A N 1
ATOM 649 C CA . THR A 1 86 ? 12.778 -2.813 -27.630 1.00 95.38 86 THR A CA 1
ATOM 650 C C . TH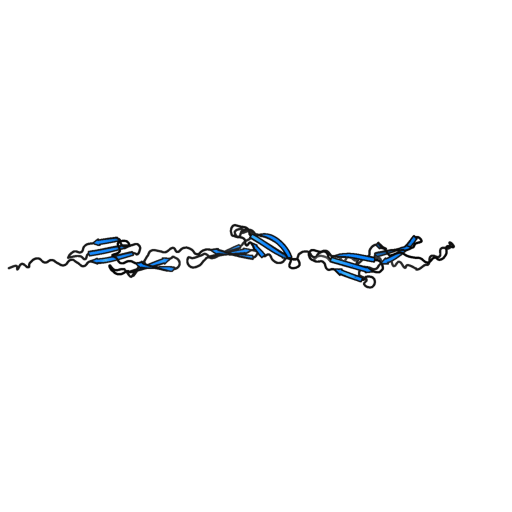R A 1 86 ? 13.360 -3.165 -28.998 1.00 95.38 86 THR A C 1
ATOM 652 O O . THR A 1 86 ? 13.755 -4.311 -29.202 1.00 95.38 86 THR A O 1
ATOM 655 N N . VAL A 1 87 ? 13.449 -2.195 -29.909 1.00 96.31 87 VAL A N 1
ATOM 656 C CA . VAL A 1 87 ? 13.877 -2.374 -31.305 1.00 96.31 87 VAL A CA 1
ATOM 657 C C . VAL A 1 87 ? 15.077 -1.478 -31.599 1.00 96.31 87 VAL A C 1
ATOM 659 O O . VAL A 1 87 ? 15.039 -0.287 -31.275 1.00 96.31 87 VAL A O 1
ATOM 662 N N . ASP A 1 88 ? 16.109 -2.048 -32.219 1.00 98.00 88 ASP A N 1
ATOM 663 C CA . ASP A 1 88 ? 17.276 -1.307 -32.700 1.00 98.00 88 ASP A CA 1
ATOM 664 C C . ASP A 1 88 ? 16.880 -0.318 -33.803 1.00 98.00 88 ASP A C 1
ATOM 666 O O . ASP A 1 88 ? 15.980 -0.560 -34.610 1.00 98.00 88 ASP A O 1
ATOM 670 N N . GLY A 1 89 ? 17.567 0.815 -33.835 1.00 97.75 89 GLY A N 1
ATOM 671 C CA . GLY A 1 89 ? 17.484 1.786 -34.912 1.00 97.75 89 GLY A CA 1
ATOM 672 C C . GLY A 1 89 ? 18.514 1.501 -36.000 1.00 97.75 89 GLY A C 1
ATOM 673 O O . GLY A 1 89 ? 19.282 0.538 -35.948 1.00 97.75 89 GLY A O 1
ATOM 674 N N . SER A 1 90 ? 18.588 2.380 -36.993 1.00 97.62 90 SER A N 1
ATOM 675 C CA . SER A 1 90 ? 19.644 2.312 -38.003 1.00 97.62 90 SER A CA 1
ATOM 676 C C . SER A 1 90 ? 19.950 3.670 -38.618 1.00 97.62 90 SER A C 1
ATOM 678 O O . SER A 1 90 ? 19.082 4.536 -38.719 1.00 97.62 90 SER A O 1
ATOM 680 N N . LYS A 1 91 ? 21.185 3.836 -39.090 1.00 98.00 91 LYS A N 1
ATOM 681 C CA . LYS A 1 91 ? 21.549 4.852 -40.077 1.00 98.00 91 LYS A CA 1
ATOM 682 C C . LYS A 1 91 ? 21.839 4.159 -41.397 1.00 98.00 91 LYS A C 1
ATOM 684 O O . LYS A 1 91 ? 22.734 3.322 -41.484 1.00 98.00 91 LYS A O 1
ATOM 689 N N . THR A 1 92 ? 21.087 4.510 -42.428 1.00 98.06 92 THR A N 1
ATOM 690 C CA . THR A 1 92 ? 21.282 3.990 -43.780 1.00 98.06 92 THR A CA 1
ATOM 691 C C . THR A 1 92 ? 21.925 5.060 -44.649 1.00 98.06 92 THR A C 1
ATOM 693 O O . THR A 1 92 ? 21.286 6.059 -44.979 1.00 98.06 92 THR A O 1
ATOM 696 N N . TYR A 1 93 ? 23.169 4.823 -45.056 1.00 98.00 93 TYR A N 1
ATOM 697 C CA . TYR A 1 93 ? 23.931 5.678 -45.958 1.00 98.00 93 TYR A CA 1
ATOM 698 C C . TYR A 1 93 ? 23.815 5.152 -47.383 1.00 98.00 93 TYR A C 1
ATOM 700 O O . TYR A 1 93 ? 24.086 3.981 -47.637 1.00 98.00 93 TYR A O 1
ATOM 708 N N . THR A 1 94 ? 23.410 6.006 -48.318 1.00 97.81 94 THR A N 1
ATOM 709 C CA . THR A 1 94 ? 23.253 5.650 -49.734 1.00 97.81 94 THR A CA 1
ATOM 710 C C . THR A 1 94 ? 24.049 6.613 -50.605 1.00 97.81 94 THR A C 1
ATOM 712 O O . THR A 1 94 ? 23.942 7.830 -50.452 1.00 97.81 94 THR A O 1
ATOM 715 N N . SER A 1 95 ? 24.840 6.069 -51.526 1.00 97.06 95 SER A N 1
ATOM 716 C CA . SER A 1 95 ? 25.565 6.826 -52.549 1.00 97.06 95 SER A CA 1
ATOM 717 C C . SER A 1 95 ? 25.577 6.059 -53.871 1.00 97.06 95 SER A C 1
ATOM 719 O O . SER A 1 95 ? 25.096 4.929 -53.961 1.00 97.06 95 SER A O 1
ATOM 721 N N . LYS A 1 96 ? 26.194 6.643 -54.905 1.00 95.31 96 LYS A N 1
ATOM 722 C CA . LYS A 1 96 ? 26.443 5.948 -56.180 1.00 95.31 96 LYS A CA 1
ATOM 723 C C . LYS A 1 96 ? 27.358 4.717 -56.053 1.00 95.31 96 LYS A C 1
ATOM 725 O O . LYS A 1 96 ? 27.458 3.955 -57.007 1.00 95.31 96 LYS A O 1
ATOM 730 N N . TYR A 1 97 ? 28.064 4.565 -54.928 1.00 95.62 97 TYR A N 1
ATOM 731 C CA . TYR A 1 97 ? 28.978 3.447 -54.678 1.00 95.62 97 TYR A CA 1
ATOM 732 C C . TYR A 1 97 ? 28.303 2.269 -53.962 1.00 95.62 97 TYR A C 1
ATOM 734 O O . TYR A 1 97 ? 28.890 1.195 -53.900 1.00 95.62 97 TYR A O 1
ATOM 742 N N . GLY A 1 98 ? 27.091 2.461 -53.426 1.00 94.94 98 GLY A N 1
ATOM 743 C CA . GLY A 1 98 ? 26.335 1.427 -52.723 1.00 94.94 98 GLY A CA 1
ATOM 744 C C . GLY A 1 98 ? 25.617 1.945 -51.477 1.00 94.94 98 GLY A C 1
ATOM 745 O O . GLY A 1 98 ? 25.502 3.155 -51.250 1.00 94.94 98 GLY A O 1
ATOM 746 N N . LYS A 1 99 ? 25.131 1.002 -50.663 1.00 96.75 99 LYS A N 1
ATOM 747 C CA . LYS A 1 99 ? 24.459 1.257 -49.384 1.00 96.75 99 LYS A CA 1
ATOM 748 C C . LYS A 1 99 ? 25.272 0.665 -48.234 1.00 96.75 99 LYS A C 1
ATOM 750 O O . LYS A 1 99 ? 25.679 -0.485 -48.322 1.00 96.75 99 LYS A O 1
ATOM 755 N N . VAL A 1 100 ? 25.427 1.430 -47.156 1.00 97.56 100 VAL A N 1
ATOM 756 C CA . VAL A 1 100 ? 25.995 0.969 -45.880 1.00 97.56 100 VAL A CA 1
ATOM 757 C C . VAL A 1 100 ? 24.959 1.201 -44.783 1.00 97.56 100 VAL A C 1
ATOM 759 O O . VAL A 1 100 ? 24.370 2.282 -44.706 1.00 97.56 100 VAL A O 1
ATOM 762 N N . VAL A 1 101 ? 24.705 0.189 -43.951 1.00 97.50 101 VAL A N 1
ATOM 763 C CA . VAL A 1 101 ? 23.748 0.268 -42.837 1.00 97.50 101 VAL A CA 1
ATOM 764 C C . VAL A 1 101 ? 24.503 0.122 -41.525 1.00 97.50 101 VAL A C 1
ATOM 766 O O . VAL A 1 101 ? 25.172 -0.879 -41.298 1.00 97.50 101 VAL A O 1
ATOM 769 N N . VAL A 1 102 ? 24.375 1.123 -40.659 1.00 97.06 102 VAL A N 1
ATOM 770 C CA . VAL A 1 102 ? 24.931 1.115 -39.305 1.00 97.06 102 VAL A CA 1
ATOM 771 C C . VAL A 1 102 ? 23.784 0.912 -38.321 1.00 97.06 102 VAL A C 1
ATOM 773 O O . VAL A 1 102 ? 22.851 1.715 -38.296 1.00 97.06 102 VAL A O 1
ATOM 776 N N . THR A 1 103 ? 23.841 -0.147 -37.516 1.00 97.56 103 THR A N 1
ATOM 777 C CA . THR A 1 103 ? 22.851 -0.415 -36.462 1.00 97.56 103 THR A CA 1
ATOM 778 C C . THR A 1 103 ? 23.017 0.571 -35.308 1.00 97.56 103 THR A C 1
ATOM 780 O O . THR A 1 103 ? 24.136 0.861 -34.883 1.00 97.56 103 THR A O 1
ATOM 783 N N . LEU A 1 104 ? 21.900 1.090 -34.799 1.00 97.19 104 LEU A N 1
ATOM 784 C CA . LEU A 1 104 ? 21.855 1.861 -33.560 1.00 97.19 104 LEU A CA 1
ATOM 785 C C . LEU A 1 104 ? 21.226 0.980 -32.487 1.00 97.19 104 LEU A C 1
ATOM 787 O O . LEU A 1 104 ? 20.043 0.669 -32.574 1.00 97.19 104 LEU A O 1
ATOM 791 N N . GLU A 1 105 ? 22.006 0.584 -31.488 1.00 97.25 105 GLU A N 1
ATOM 792 C CA . GLU A 1 105 ? 21.519 -0.267 -30.400 1.00 97.25 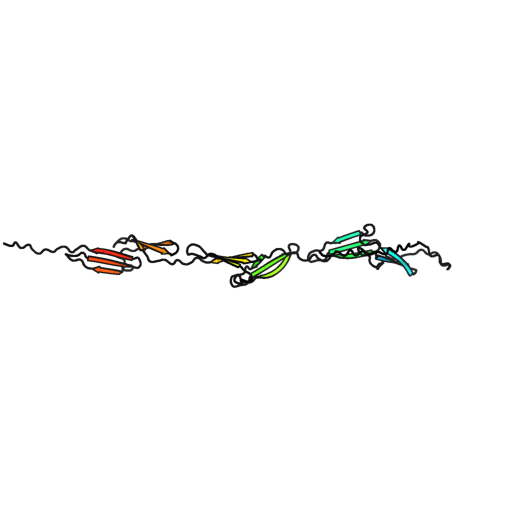105 GLU A CA 1
ATOM 793 C C . GLU A 1 105 ? 20.273 0.336 -29.735 1.00 97.25 105 GLU A C 1
ATOM 795 O O . GLU A 1 105 ? 20.203 1.545 -29.475 1.00 97.25 105 GLU A O 1
ATOM 800 N N . LYS A 1 106 ? 19.284 -0.512 -29.442 1.00 97.00 106 LYS A N 1
ATOM 801 C CA . LYS A 1 106 ? 18.100 -0.124 -28.674 1.00 97.00 106 LYS A CA 1
ATOM 802 C C . LYS A 1 106 ? 18.483 0.573 -27.368 1.00 97.00 106 LYS A C 1
ATOM 804 O O . LYS A 1 106 ? 19.441 0.226 -26.683 1.00 97.00 106 LYS A O 1
ATOM 809 N N . THR A 1 107 ? 17.656 1.530 -26.972 1.00 95.62 107 THR A N 1
ATOM 810 C CA . THR A 1 107 ? 17.901 2.381 -25.795 1.00 95.62 107 THR A CA 1
ATOM 811 C C . THR A 1 107 ? 17.702 1.674 -24.450 1.00 95.62 107 THR A C 1
ATOM 813 O O . THR A 1 107 ? 18.143 2.184 -23.423 1.00 95.62 107 THR A O 1
ATOM 816 N N . GLY A 1 108 ? 17.047 0.508 -24.440 1.00 94.56 108 GLY A N 1
ATOM 817 C CA . GLY A 1 108 ? 16.634 -0.183 -23.219 1.00 94.56 108 GLY A CA 1
ATOM 818 C C . GLY A 1 108 ? 15.438 0.473 -22.517 1.00 94.56 108 GLY A C 1
ATOM 819 O O . GLY A 1 108 ? 14.992 1.572 -22.860 1.00 94.56 108 GLY A O 1
ATOM 820 N N . HIS A 1 109 ? 14.871 -0.230 -21.537 1.00 95.69 109 HIS A N 1
ATOM 821 C CA . HIS A 1 109 ? 13.714 0.257 -20.788 1.00 95.69 109 HIS A CA 1
ATOM 822 C C . HIS A 1 109 ? 14.121 1.327 -19.772 1.00 95.69 109 HIS A C 1
ATOM 824 O O . HIS A 1 109 ? 15.032 1.139 -18.970 1.00 95.69 109 HIS A O 1
ATOM 830 N N . SER A 1 110 ? 13.379 2.431 -19.763 1.00 95.25 110 SER A N 1
ATOM 831 C CA . SER A 1 110 ? 13.392 3.412 -18.679 1.00 95.25 110 SER A CA 1
ATOM 832 C C . SER A 1 110 ? 12.102 3.211 -17.892 1.00 95.25 110 SER A C 1
ATOM 834 O O . SER A 1 110 ? 11.034 3.574 -18.378 1.00 95.25 110 SER A O 1
ATOM 836 N N . TYR A 1 111 ? 12.184 2.521 -16.754 1.00 96.75 111 TYR A N 1
ATOM 837 C CA . TYR A 1 111 ? 11.029 2.256 -15.893 1.00 96.75 111 TYR A CA 1
ATOM 838 C C . TYR A 1 111 ? 10.737 3.448 -14.981 1.00 96.75 111 TYR A C 1
ATOM 840 O O . TYR A 1 111 ? 11.663 4.159 -14.592 1.00 96.75 111 TYR A O 1
ATOM 848 N N . GLY A 1 112 ? 9.459 3.641 -14.646 1.00 93.94 112 GLY A N 1
ATOM 849 C CA . GLY A 1 112 ? 9.041 4.561 -13.588 1.00 93.94 112 GLY A CA 1
ATOM 850 C C . GLY A 1 112 ? 9.254 4.001 -12.176 1.00 93.94 112 GLY A C 1
ATOM 851 O O . GLY A 1 112 ? 9.934 2.990 -11.990 1.00 93.94 112 GLY A O 1
ATOM 852 N N . GLU A 1 113 ? 8.632 4.664 -11.202 1.00 94.56 113 GLU A N 1
ATOM 853 C CA . GLU A 1 113 ? 8.614 4.248 -9.796 1.00 94.56 113 GLU A CA 1
ATOM 854 C C . GLU A 1 113 ? 7.857 2.929 -9.591 1.00 94.56 113 GLU A C 1
ATOM 856 O O . GLU A 1 113 ? 7.005 2.542 -10.399 1.00 94.56 113 GLU A O 1
ATOM 861 N N . TRP A 1 114 ? 8.165 2.252 -8.485 1.00 96.69 114 TRP A N 1
ATOM 862 C CA . TRP A 1 114 ? 7.408 1.090 -8.036 1.00 96.69 114 TRP A CA 1
ATOM 863 C C . TRP A 1 114 ? 6.014 1.496 -7.553 1.00 96.69 114 TRP A C 1
ATOM 865 O O . TRP A 1 114 ? 5.840 2.513 -6.885 1.00 96.69 114 TRP A O 1
ATOM 875 N N . THR A 1 115 ? 5.019 0.673 -7.862 1.00 96.19 115 THR A N 1
ATOM 876 C CA . THR A 1 115 ? 3.644 0.808 -7.379 1.00 96.19 115 THR A CA 1
ATOM 877 C C . THR A 1 115 ? 3.121 -0.535 -6.888 1.00 96.19 115 THR A C 1
ATOM 879 O O . THR A 1 115 ? 3.488 -1.581 -7.427 1.00 96.19 115 THR A O 1
ATOM 882 N N . PHE A 1 116 ? 2.252 -0.532 -5.874 1.00 97.75 116 PHE A N 1
ATOM 883 C CA . PHE A 1 116 ? 1.608 -1.763 -5.419 1.00 97.75 116 PHE A CA 1
ATOM 884 C C . PHE A 1 116 ? 0.644 -2.290 -6.479 1.00 97.75 116 PHE A C 1
ATOM 886 O O . PHE A 1 116 ? -0.236 -1.585 -6.971 1.00 97.75 116 PHE A O 1
ATOM 893 N N . VAL A 1 117 ? 0.824 -3.562 -6.811 1.00 97.81 117 VAL A N 1
ATOM 894 C CA . VAL A 1 117 ? -0.133 -4.378 -7.562 1.00 97.81 117 VAL A CA 1
ATOM 895 C C . VAL A 1 117 ? -1.068 -5.059 -6.577 1.00 97.81 117 VAL A C 1
ATOM 897 O O . VAL A 1 117 ? -2.283 -5.042 -6.744 1.00 97.81 117 VAL A O 1
ATOM 900 N N . VAL A 1 118 ? -0.470 -5.634 -5.534 1.00 98.12 118 VAL A N 1
ATOM 901 C CA . VAL A 1 118 ? -1.142 -6.216 -4.380 1.00 98.12 118 VAL A CA 1
ATOM 902 C C . VAL A 1 118 ? -0.417 -5.682 -3.157 1.00 98.12 118 VAL A C 1
ATOM 904 O O . VAL A 1 118 ? 0.789 -5.898 -3.014 1.00 98.12 118 VAL A O 1
ATOM 907 N N . GLU A 1 119 ? -1.125 -4.951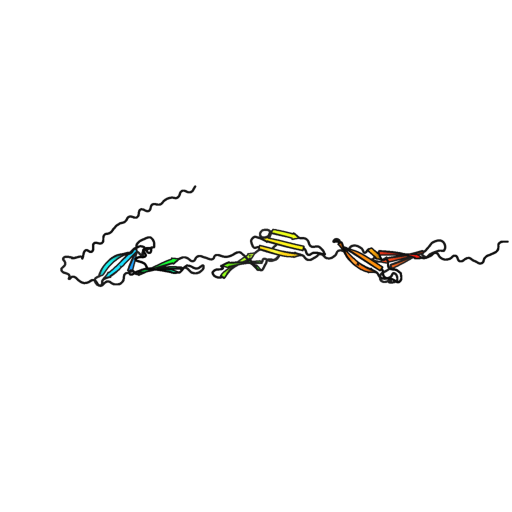 -2.301 1.00 97.69 119 GLU A N 1
ATOM 908 C CA . GLU A 1 119 ? -0.537 -4.477 -1.051 1.00 97.69 119 GLU A CA 1
ATOM 909 C C . GLU A 1 119 ? -0.202 -5.673 -0.143 1.00 97.69 119 GLU A C 1
ATOM 911 O O . GLU A 1 119 ? -1.009 -6.602 -0.029 1.00 97.69 119 GLU A O 1
ATOM 916 N N . PRO A 1 120 ? 0.980 -5.687 0.494 1.00 98.38 120 PRO A N 1
ATOM 917 C CA . PRO A 1 120 ? 1.301 -6.692 1.496 1.00 98.38 120 PRO A CA 1
ATOM 918 C C . PRO A 1 120 ? 0.395 -6.544 2.720 1.00 98.38 120 PRO A C 1
ATOM 920 O O . PRO A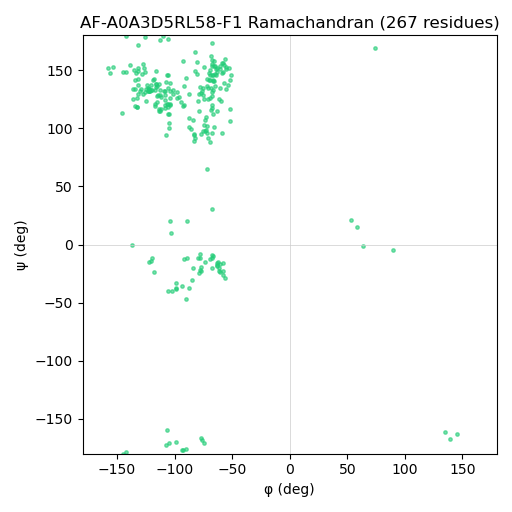 1 120 ? -0.056 -5.451 3.063 1.00 98.38 120 PRO A O 1
ATOM 923 N N . THR A 1 121 ? 0.182 -7.649 3.427 1.00 98.19 121 THR A N 1
ATOM 924 C CA . THR A 1 121 ? -0.465 -7.651 4.744 1.00 98.19 121 THR A CA 1
ATOM 925 C C . THR A 1 121 ? 0.577 -7.884 5.836 1.00 98.19 121 THR A C 1
ATOM 927 O O . THR A 1 121 ? 1.750 -8.123 5.549 1.00 98.19 121 THR A O 1
ATOM 930 N N . GLU A 1 122 ? 0.173 -7.844 7.109 1.00 97.69 122 GLU A N 1
ATOM 931 C CA . GLU A 1 122 ? 1.070 -8.177 8.227 1.00 97.69 122 GLU A CA 1
ATOM 932 C C . GLU A 1 122 ? 1.690 -9.574 8.094 1.00 97.69 122 GLU A C 1
ATOM 934 O O . GLU A 1 122 ? 2.808 -9.780 8.542 1.00 97.69 122 GLU A O 1
ATOM 939 N N . THR A 1 123 ? 1.015 -10.523 7.444 1.00 97.25 123 THR A N 1
ATOM 940 C CA . THR A 1 123 ? 1.468 -11.922 7.383 1.00 97.25 123 THR A CA 1
ATOM 941 C C . THR A 1 123 ? 1.729 -12.440 5.975 1.00 97.25 123 THR A C 1
ATOM 943 O O . THR A 1 123 ? 2.291 -13.521 5.826 1.00 97.25 123 THR A O 1
ATOM 946 N N . THR A 1 124 ? 1.318 -11.710 4.937 1.00 98.12 124 THR A N 1
ATOM 947 C CA . THR A 1 124 ? 1.421 -12.152 3.540 1.00 98.12 124 THR A CA 1
ATOM 948 C C . THR A 1 124 ? 2.178 -11.121 2.717 1.00 98.12 124 THR A C 1
ATOM 950 O O . THR A 1 124 ? 1.913 -9.923 2.814 1.00 98.12 124 THR A O 1
ATOM 953 N N . ALA A 1 125 ? 3.119 -11.600 1.905 1.00 98.44 125 ALA A N 1
ATOM 954 C CA . ALA A 1 125 ? 3.836 -10.774 0.947 1.00 98.44 125 ALA A CA 1
ATOM 955 C C . ALA A 1 125 ? 2.878 -10.142 -0.079 1.00 98.44 125 ALA A C 1
ATOM 957 O O . ALA A 1 125 ? 1.824 -10.693 -0.400 1.00 98.44 125 ALA A O 1
ATOM 958 N N . GLY A 1 126 ? 3.260 -8.973 -0.577 1.00 98.25 126 GLY A N 1
ATOM 959 C CA . GLY A 1 126 ? 2.572 -8.259 -1.643 1.00 98.25 126 GLY A CA 1
ATOM 960 C C . GLY A 1 126 ? 3.323 -8.374 -2.964 1.00 98.25 126 GLY A C 1
ATOM 961 O O . GLY A 1 126 ? 4.314 -9.090 -3.105 1.00 98.25 126 GLY A O 1
ATOM 962 N N . THR A 1 127 ? 2.888 -7.608 -3.954 1.00 98.44 127 THR A N 1
ATOM 963 C CA . THR A 1 127 ? 3.569 -7.505 -5.247 1.00 98.44 127 THR A CA 1
ATOM 964 C C . THR A 1 127 ? 3.624 -6.051 -5.668 1.00 98.44 127 THR A C 1
ATOM 966 O O . THR A 1 127 ? 2.618 -5.342 -5.607 1.00 98.44 127 THR A O 1
ATOM 969 N N . ILE A 1 128 ? 4.794 -5.615 -6.121 1.00 98.12 128 ILE A N 1
ATOM 970 C CA . ILE A 1 128 ? 5.017 -4.280 -6.672 1.00 98.12 128 ILE A CA 1
ATOM 971 C C . ILE A 1 128 ? 5.409 -4.383 -8.141 1.00 98.12 128 ILE A C 1
ATOM 973 O O . ILE A 1 128 ? 6.034 -5.356 -8.564 1.00 98.12 128 ILE A O 1
ATOM 977 N N . ALA A 1 129 ? 5.054 -3.369 -8.924 1.00 97.69 129 ALA A N 1
ATOM 978 C CA . ALA A 1 129 ? 5.402 -3.278 -10.330 1.00 97.69 129 ALA A CA 1
ATOM 979 C C . ALA A 1 129 ? 5.977 -1.918 -10.694 1.00 97.69 129 ALA A C 1
ATOM 981 O O . ALA A 1 129 ? 5.613 -0.900 -10.118 1.00 97.69 129 ALA A O 1
ATOM 982 N N . LYS A 1 130 ? 6.822 -1.900 -11.719 1.00 97.06 130 LYS A N 1
ATOM 983 C CA . LYS A 1 130 ? 7.193 -0.680 -12.435 1.00 97.06 130 LYS A CA 1
ATOM 984 C C . LYS A 1 130 ? 6.987 -0.887 -13.925 1.00 97.06 130 LYS A C 1
ATOM 986 O O . LYS A 1 130 ? 7.157 -1.992 -14.446 1.00 97.06 130 LYS A O 1
ATOM 991 N N . VAL A 1 131 ? 6.608 0.182 -14.612 1.00 97.06 131 VAL A N 1
ATOM 992 C CA . VAL A 1 131 ? 6.221 0.137 -16.026 1.00 97.06 131 VAL A CA 1
ATOM 993 C C . VAL A 1 131 ? 7.085 1.101 -16.824 1.00 97.06 131 VAL A C 1
ATOM 995 O O . VAL A 1 131 ? 7.357 2.220 -16.386 1.00 97.06 131 VAL A O 1
ATOM 998 N N . CYS A 1 132 ? 7.540 0.666 -17.997 1.00 97.38 132 CYS A N 1
ATOM 999 C CA . CYS A 1 132 ? 8.189 1.545 -18.954 1.00 97.38 132 CYS A CA 1
ATOM 1000 C C . CYS A 1 132 ? 7.112 2.348 -19.701 1.00 97.38 132 CYS A C 1
ATOM 1002 O O . CYS A 1 132 ? 6.364 1.761 -20.484 1.00 97.38 132 CYS A O 1
ATOM 1004 N N . PRO A 1 133 ? 7.044 3.683 -19.560 1.00 95.38 133 PRO A N 1
ATOM 1005 C CA . PRO A 1 133 ? 5.976 4.480 -20.164 1.00 95.38 133 PRO A CA 1
ATOM 1006 C C . PRO A 1 133 ? 6.064 4.549 -21.698 1.00 95.38 133 PRO A C 1
ATOM 1008 O O . PRO A 1 133 ? 5.133 5.011 -22.345 1.00 95.38 133 PRO A O 1
ATOM 1011 N N . LYS A 1 134 ? 7.188 4.118 -22.293 1.00 94.06 134 LYS A N 1
ATOM 1012 C CA . LYS A 1 134 ? 7.400 4.136 -23.750 1.00 94.06 134 LYS A CA 1
ATOM 1013 C C . LYS A 1 134 ? 6.839 2.907 -24.467 1.00 94.06 134 LYS A C 1
ATOM 1015 O O . LYS A 1 134 ? 6.509 3.006 -25.642 1.00 94.06 134 LYS A O 1
ATOM 1020 N N . CYS A 1 135 ? 6.800 1.752 -23.804 1.00 93.88 135 CYS A N 1
ATOM 1021 C CA . CYS A 1 135 ? 6.412 0.477 -24.428 1.00 93.88 135 CYS A CA 1
ATOM 1022 C C . CYS A 1 135 ? 5.475 -0.379 -23.573 1.00 93.88 135 CYS A C 1
ATOM 1024 O O . CYS A 1 135 ? 5.113 -1.472 -23.994 1.00 93.88 135 CYS A O 1
ATOM 1026 N N . ASN A 1 136 ? 5.111 0.093 -22.381 1.00 95.00 136 ASN A N 1
ATOM 1027 C CA . ASN A 1 136 ? 4.302 -0.613 -21.393 1.00 95.00 136 ASN A CA 1
ATOM 1028 C C . ASN A 1 136 ? 4.881 -1.957 -20.929 1.00 95.00 136 ASN A C 1
ATOM 1030 O O . ASN A 1 136 ? 4.173 -2.729 -20.283 1.00 95.00 136 ASN A O 1
ATOM 1034 N N . ASP A 1 137 ? 6.164 -2.216 -21.196 1.00 96.94 137 ASP A N 1
ATOM 1035 C CA . ASP A 1 137 ? 6.869 -3.322 -20.562 1.00 96.94 137 ASP A CA 1
ATOM 1036 C C . ASP A 1 137 ? 6.813 -3.163 -19.039 1.00 96.94 137 ASP A C 1
ATOM 1038 O O . ASP A 1 137 ? 6.919 -2.047 -18.509 1.00 96.94 137 ASP A O 1
ATOM 1042 N N . ARG A 1 138 ? 6.592 -4.279 -18.350 1.00 96.88 138 ARG A N 1
ATOM 1043 C CA . ARG A 1 138 ? 6.229 -4.310 -16.942 1.00 96.88 138 ARG A CA 1
ATOM 1044 C C . ARG A 1 138 ? 7.081 -5.323 -16.203 1.00 96.88 138 ARG A C 1
ATOM 1046 O O . ARG A 1 138 ? 7.094 -6.500 -16.546 1.00 96.88 138 ARG A O 1
ATOM 1053 N N . GLN A 1 139 ? 7.720 -4.854 -15.138 1.00 97.44 139 GLN A N 1
ATOM 1054 C CA . GLN A 1 139 ? 8.444 -5.701 -14.200 1.00 97.44 139 GLN A CA 1
ATOM 1055 C C . GLN A 1 139 ? 7.677 -5.781 -12.895 1.00 97.44 139 GLN A C 1
ATOM 1057 O O . GLN A 1 139 ? 7.288 -4.747 -12.357 1.00 97.44 139 GLN A O 1
ATOM 1062 N N . GLU A 1 140 ? 7.506 -6.998 -12.396 1.00 97.81 140 GLU A N 1
ATOM 1063 C CA . GLU A 1 140 ? 6.935 -7.292 -11.089 1.00 97.81 140 GLU A CA 1
ATOM 1064 C C . GLU A 1 140 ? 7.951 -8.001 -10.218 1.00 97.81 140 GLU A C 1
ATOM 1066 O O . GLU A 1 140 ? 8.699 -8.857 -10.693 1.00 97.81 140 GLU A O 1
ATOM 1071 N N . VAL A 1 141 ? 7.933 -7.663 -8.935 1.00 97.81 141 VAL A N 1
ATOM 1072 C CA . VAL A 1 141 ? 8.660 -8.389 -7.899 1.00 97.81 141 VAL A CA 1
ATOM 1073 C C . VAL A 1 141 ? 7.791 -8.508 -6.654 1.00 97.81 141 VAL A C 1
ATOM 1075 O O . VAL A 1 141 ? 6.889 -7.699 -6.415 1.00 97.81 141 VAL A O 1
ATOM 1078 N N . GLU A 1 142 ? 8.062 -9.539 -5.865 1.00 98.19 142 GLU A N 1
ATOM 1079 C CA . GLU A 1 142 ? 7.455 -9.705 -4.551 1.00 98.19 142 GLU A CA 1
ATOM 1080 C C . GLU A 1 142 ? 8.013 -8.659 -3.576 1.00 98.19 142 GLU A C 1
ATOM 1082 O O . GLU A 1 142 ? 9.203 -8.339 -3.610 1.00 98.19 142 GLU A O 1
ATOM 1087 N N . VAL A 1 143 ? 7.152 -8.137 -2.703 1.00 98.19 143 VAL A N 1
ATOM 1088 C CA . VAL A 1 143 ? 7.553 -7.316 -1.555 1.00 98.19 143 VAL A CA 1
ATOM 1089 C C . VAL A 1 143 ? 7.151 -8.040 -0.276 1.00 98.19 143 VAL A C 1
ATOM 1091 O O . VAL A 1 143 ? 6.032 -8.540 -0.169 1.00 98.19 143 VAL A O 1
ATOM 1094 N N . ALA A 1 144 ? 8.063 -8.114 0.692 1.00 98.31 144 ALA A N 1
ATOM 1095 C CA . ALA A 1 144 ? 7.843 -8.858 1.927 1.00 98.31 144 ALA A CA 1
ATOM 1096 C C . ALA A 1 144 ? 6.609 -8.364 2.708 1.00 98.31 144 ALA A C 1
ATOM 1098 O O . ALA A 1 144 ? 6.193 -7.207 2.587 1.00 98.31 144 ALA A O 1
ATOM 1099 N N . ALA A 1 145 ? 6.056 -9.250 3.542 1.00 98.50 145 ALA A N 1
ATOM 1100 C CA . ALA A 1 145 ? 4.976 -8.928 4.472 1.00 98.50 145 ALA A CA 1
ATOM 1101 C C . ALA A 1 145 ? 5.354 -7.755 5.395 1.00 98.50 145 ALA A C 1
ATOM 1103 O O . ALA A 1 145 ? 6.529 -7.549 5.707 1.00 98.50 145 ALA A O 1
ATOM 1104 N N . LEU A 1 146 ? 4.357 -7.009 5.876 1.00 98.56 146 LEU A N 1
ATOM 1105 C CA . LEU A 1 146 ? 4.568 -5.761 6.621 1.00 98.56 146 LEU A CA 1
ATOM 1106 C C . LEU A 1 146 ? 5.348 -5.947 7.935 1.00 98.56 146 LEU A C 1
ATOM 1108 O O . LEU A 1 146 ? 5.966 -5.003 8.420 1.00 98.56 146 LEU A O 1
ATOM 1112 N N . THR A 1 147 ? 5.353 -7.148 8.522 1.00 97.19 147 THR A N 1
ATOM 1113 C CA . THR A 1 147 ? 6.129 -7.436 9.742 1.00 97.19 147 THR A CA 1
ATOM 1114 C C . THR A 1 147 ? 7.622 -7.651 9.495 1.00 97.19 147 THR A C 1
ATOM 1116 O O . THR A 1 147 ? 8.376 -7.771 10.461 1.00 97.19 147 THR A O 1
ATOM 1119 N N . ASP A 1 148 ? 8.072 -7.729 8.239 1.00 98.19 148 ASP A N 1
ATOM 1120 C CA . ASP A 1 148 ? 9.497 -7.823 7.926 1.00 98.19 148 ASP A CA 1
ATOM 1121 C C . ASP A 1 148 ? 10.188 -6.472 8.163 1.00 98.19 148 ASP A C 1
ATOM 1123 O O . ASP A 1 148 ? 10.173 -5.566 7.325 1.00 98.19 148 ASP A O 1
ATOM 1127 N N . ALA A 1 149 ? 10.830 -6.357 9.325 1.00 97.44 149 ALA A N 1
ATOM 1128 C CA . ALA A 1 149 ? 11.527 -5.151 9.758 1.00 97.44 149 ALA A CA 1
ATOM 1129 C C . ALA A 1 149 ? 12.783 -4.815 8.927 1.00 97.44 149 ALA A C 1
ATOM 1131 O O . ALA A 1 149 ? 13.359 -3.745 9.115 1.00 97.44 149 ALA A O 1
ATOM 1132 N N . SER A 1 150 ? 13.234 -5.704 8.030 1.00 97.50 150 SER A N 1
ATOM 1133 C CA . SER A 1 150 ? 14.303 -5.377 7.076 1.00 97.50 150 SER A CA 1
ATOM 1134 C C . SER A 1 150 ? 13.803 -4.527 5.905 1.00 97.50 150 SER A C 1
ATOM 1136 O O . SER A 1 150 ? 14.595 -3.804 5.300 1.00 97.50 150 SER A O 1
ATOM 1138 N N . VAL A 1 151 ? 12.497 -4.576 5.620 1.00 98.00 151 VAL A N 1
ATOM 1139 C CA . VAL A 1 151 ? 11.845 -3.827 4.536 1.00 98.00 151 VAL A CA 1
ATOM 1140 C C . VAL A 1 151 ? 11.032 -2.654 5.082 1.00 98.00 151 VAL A C 1
ATOM 1142 O O . VAL A 1 151 ? 11.038 -1.572 4.494 1.00 98.00 151 VAL A O 1
ATOM 1145 N N . TRP A 1 152 ? 10.342 -2.848 6.207 1.00 98.50 152 TRP A N 1
ATOM 1146 C CA . TRP A 1 152 ? 9.331 -1.917 6.702 1.00 98.50 152 TRP A CA 1
ATOM 1147 C C . TRP A 1 152 ? 9.702 -1.284 8.040 1.00 98.50 152 TRP A C 1
ATOM 1149 O O . TRP A 1 152 ? 10.129 -1.950 8.980 1.00 98.50 152 TRP A O 1
ATOM 1159 N N . SER A 1 153 ? 9.442 0.017 8.155 1.00 98.25 153 SER A N 1
ATOM 1160 C CA . SER A 1 153 ? 9.391 0.728 9.435 1.00 98.25 153 SER A CA 1
ATOM 1161 C C . SER A 1 153 ? 7.940 0.945 9.848 1.00 98.25 153 SER A C 1
ATOM 1163 O O . SER A 1 153 ? 7.141 1.400 9.032 1.00 98.25 153 SER A O 1
ATOM 1165 N N . VAL A 1 154 ? 7.597 0.655 11.107 1.00 98.44 154 VAL A N 1
ATOM 1166 C CA . VAL A 1 154 ? 6.220 0.748 11.619 1.00 98.44 154 VAL A CA 1
ATOM 1167 C C . VAL A 1 154 ? 6.073 1.843 12.675 1.00 98.44 154 VAL A C 1
ATOM 1169 O O . VAL A 1 154 ? 6.920 2.003 13.551 1.00 98.44 154 VAL A O 1
ATOM 1172 N N . THR A 1 155 ? 4.976 2.595 12.606 1.00 98.31 155 THR A N 1
ATOM 1173 C CA . THR A 1 155 ? 4.504 3.486 13.677 1.00 98.31 155 THR A CA 1
ATOM 1174 C C . THR A 1 155 ? 3.084 3.096 14.060 1.00 98.31 155 THR A C 1
ATOM 1176 O O . THR A 1 155 ? 2.248 2.882 13.185 1.00 98.31 155 THR A O 1
ATOM 1179 N N . GLU A 1 156 ? 2.797 3.018 15.358 1.00 97.69 156 GLU A N 1
ATOM 1180 C CA . GLU A 1 156 ? 1.498 2.581 15.872 1.00 97.69 156 GLU A CA 1
ATOM 1181 C C . GLU A 1 156 ? 0.786 3.704 16.631 1.00 97.69 156 GLU A C 1
ATOM 1183 O O . GLU A 1 156 ? 1.374 4.427 17.436 1.00 97.69 156 GLU A O 1
ATOM 1188 N N . VAL A 1 157 ? -0.516 3.813 16.384 1.00 97.88 157 VAL A N 1
ATOM 1189 C CA . VAL A 1 157 ? -1.466 4.594 17.168 1.00 97.88 157 VAL A CA 1
ATOM 1190 C C . VAL A 1 157 ? -2.417 3.602 17.821 1.00 97.88 157 VAL A C 1
ATOM 1192 O O . VAL A 1 157 ? -3.144 2.887 17.134 1.00 97.88 157 VAL A O 1
ATOM 1195 N N . LEU A 1 158 ? -2.410 3.548 19.152 1.00 95.00 158 LEU A N 1
ATOM 1196 C CA . LEU A 1 158 ? -3.254 2.621 19.903 1.00 95.00 158 LEU A CA 1
ATOM 1197 C C . LEU A 1 158 ? -4.740 2.970 19.762 1.00 95.00 158 LEU A C 1
ATOM 1199 O O . LEU A 1 158 ? -5.116 4.144 19.713 1.00 95.00 158 LEU A O 1
ATOM 1203 N N . SER A 1 159 ? -5.586 1.940 19.744 1.00 95.88 159 SER A N 1
ATOM 1204 C CA . SER A 1 159 ? -7.037 2.101 19.763 1.00 95.88 159 SER A CA 1
ATOM 1205 C C . SER A 1 159 ? -7.573 2.361 21.175 1.00 95.88 159 SER A C 1
ATOM 1207 O O . SER A 1 159 ? -6.964 2.025 22.195 1.00 95.88 159 SER A O 1
ATOM 1209 N N . THR A 1 160 ? -8.753 2.969 21.235 1.00 93.25 160 THR A N 1
ATOM 1210 C CA . THR A 1 160 ? -9.588 3.096 22.435 1.00 93.25 160 THR A CA 1
ATOM 1211 C C . THR A 1 160 ? -10.984 2.554 22.130 1.00 93.25 160 THR A C 1
ATOM 1213 O O . THR A 1 160 ? -11.261 2.147 21.000 1.00 93.25 160 THR A O 1
ATOM 1216 N N . CYS A 1 161 ? -11.897 2.544 23.106 1.00 90.81 161 CYS A N 1
ATOM 1217 C CA . CYS A 1 161 ? -13.297 2.209 22.812 1.00 90.81 161 CYS A CA 1
ATOM 1218 C C . CYS A 1 161 ? -13.998 3.270 21.949 1.00 90.81 161 CYS A C 1
ATOM 1220 O O . CYS A 1 161 ? -14.968 2.980 21.259 1.00 90.81 161 CYS A O 1
ATOM 1222 N N . GLN A 1 162 ? -13.468 4.494 21.919 1.00 91.50 162 GLN A N 1
ATOM 1223 C CA . GLN A 1 162 ? -14.047 5.607 21.169 1.00 91.50 162 GLN A CA 1
ATOM 1224 C C . GLN A 1 162 ? -13.444 5.738 19.768 1.00 91.50 162 GLN A C 1
ATOM 1226 O O . GLN A 1 162 ? -14.156 6.066 18.812 1.00 91.50 162 GLN A O 1
ATOM 1231 N N . LYS A 1 163 ? -12.143 5.460 19.621 1.00 93.12 163 LYS A N 1
ATOM 1232 C CA . LYS A 1 163 ? -11.384 5.697 18.390 1.00 93.12 163 LYS A CA 1
ATOM 1233 C C . LYS A 1 163 ? -10.589 4.459 17.978 1.00 93.12 163 LYS A C 1
ATOM 1235 O O . LYS A 1 163 ? -9.886 3.872 18.794 1.00 93.12 163 LYS A O 1
ATOM 1240 N N . ALA A 1 164 ? -10.696 4.091 16.702 1.00 96.44 164 ALA A N 1
ATOM 1241 C CA . ALA A 1 164 ? -9.866 3.050 16.109 1.00 96.44 164 ALA A CA 1
ATOM 124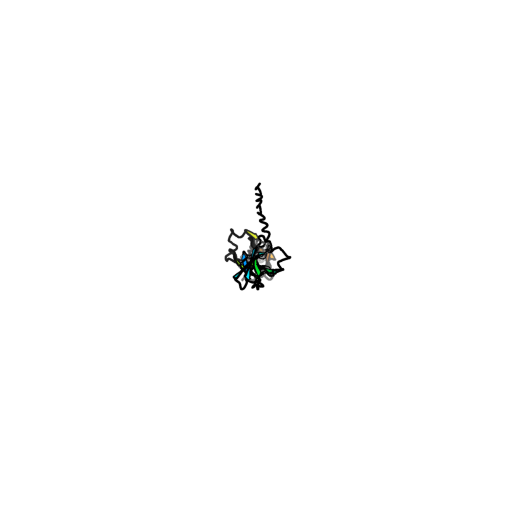2 C C . ALA A 1 164 ? -8.386 3.464 16.139 1.00 96.44 164 ALA A C 1
ATOM 1244 O O . ALA A 1 164 ? -8.055 4.654 16.100 1.00 96.44 164 ALA A O 1
ATOM 1245 N N . GLY A 1 165 ? -7.513 2.473 16.254 1.00 97.50 165 GLY A N 1
ATOM 1246 C CA . GLY A 1 165 ? -6.069 2.655 16.175 1.00 97.50 165 GLY A CA 1
ATOM 1247 C C . GLY A 1 165 ? -5.583 2.428 14.749 1.00 97.50 165 GLY A C 1
ATOM 1248 O O . GLY A 1 165 ? -6.371 2.155 13.846 1.00 97.50 165 GLY A O 1
ATOM 1249 N N . SER A 1 166 ? -4.276 2.493 14.538 1.00 98.00 166 SER A N 1
ATOM 1250 C CA . SER A 1 166 ? -3.680 2.166 13.244 1.00 98.00 166 SER A CA 1
ATOM 1251 C C . SER A 1 166 ? -2.213 1.793 13.374 1.00 98.00 166 SER A C 1
ATOM 1253 O O . SER A 1 166 ? -1.508 2.338 14.222 1.00 98.00 166 SER A O 1
ATOM 1255 N N . ARG A 1 167 ? -1.725 0.955 12.463 1.00 98.44 167 ARG A N 1
ATOM 1256 C CA . ARG A 1 167 ? -0.298 0.773 12.191 1.00 98.44 167 ARG A CA 1
ATOM 1257 C C . ARG A 1 167 ? 0.021 1.306 10.807 1.00 98.44 167 ARG A C 1
ATOM 1259 O O . ARG A 1 167 ? -0.613 0.919 9.831 1.00 98.44 167 ARG A O 1
ATOM 1266 N N . THR A 1 168 ? 1.006 2.186 10.735 1.00 98.44 168 THR A N 1
ATOM 1267 C CA . THR A 1 168 ? 1.500 2.764 9.486 1.00 98.44 168 THR A CA 1
ATOM 1268 C C . THR A 1 168 ? 2.868 2.182 9.187 1.00 98.44 168 THR A C 1
ATOM 1270 O O . THR A 1 168 ? 3.804 2.392 9.959 1.00 98.44 168 THR A O 1
ATOM 1273 N N . TYR A 1 169 ? 2.975 1.479 8.065 1.00 98.56 169 TYR A N 1
ATOM 1274 C CA . TYR A 1 169 ? 4.196 0.862 7.565 1.00 98.56 169 TYR A CA 1
ATOM 1275 C C . TYR A 1 169 ? 4.754 1.677 6.405 1.00 98.56 169 TYR A C 1
ATOM 1277 O O . TYR A 1 169 ? 4.015 2.026 5.487 1.00 98.56 169 TYR A O 1
ATOM 1285 N N . VAL A 1 170 ? 6.052 1.973 6.439 1.00 98.25 170 VAL A N 1
ATOM 1286 C CA . VAL A 1 170 ? 6.742 2.783 5.426 1.00 98.25 170 VAL A CA 1
ATOM 1287 C C . VAL A 1 170 ? 7.987 2.050 4.934 1.00 98.25 170 VAL A C 1
ATOM 1289 O O . VAL A 1 170 ? 8.762 1.539 5.746 1.00 98.25 170 VAL A O 1
ATOM 1292 N N . SER A 1 171 ? 8.183 2.019 3.617 1.00 97.00 171 SER A N 1
ATOM 1293 C CA . SER A 1 171 ? 9.386 1.512 2.943 1.00 97.00 171 SER A CA 1
ATOM 1294 C C . SER A 1 171 ? 9.736 2.375 1.724 1.00 97.00 171 SER A C 1
ATOM 1296 O O . SER A 1 171 ? 9.043 3.347 1.417 1.00 97.00 171 SER A O 1
ATOM 1298 N N . GLU A 1 172 ? 10.796 2.012 0.994 1.00 95.06 172 GLU A N 1
ATOM 1299 C CA . GLU A 1 172 ? 11.110 2.626 -0.307 1.00 95.06 172 GLU A CA 1
ATOM 1300 C C . GLU A 1 172 ? 10.022 2.382 -1.370 1.00 95.06 172 GLU A C 1
ATOM 1302 O O . GLU A 1 172 ? 9.950 3.113 -2.353 1.00 95.06 172 GLU A O 1
ATOM 1307 N N . TYR A 1 173 ? 9.155 1.385 -1.163 1.00 95.19 173 TYR A N 1
ATOM 1308 C CA . TYR A 1 173 ? 8.084 1.021 -2.093 1.00 95.19 173 TYR A CA 1
ATOM 1309 C C . TYR A 1 173 ? 6.773 1.773 -1.833 1.00 95.19 173 TYR A C 1
ATOM 1311 O O . TYR A 1 173 ? 5.863 1.716 -2.657 1.00 95.19 173 TYR A O 1
ATOM 1319 N N . GLY A 1 174 ? 6.663 2.471 -0.698 1.00 95.50 174 GLY A N 1
ATOM 1320 C CA . GLY A 1 174 ? 5.499 3.276 -0.341 1.00 95.50 174 GLY A CA 1
ATOM 1321 C C . GLY A 1 174 ? 5.036 3.080 1.100 1.00 95.50 174 GLY A C 1
ATOM 1322 O O . GLY A 1 174 ? 5.780 2.604 1.961 1.00 95.50 174 GLY A O 1
ATOM 1323 N N . THR A 1 175 ? 3.786 3.468 1.352 1.00 97.44 175 THR A N 1
ATOM 1324 C CA . THR A 1 175 ? 3.169 3.463 2.684 1.00 97.44 175 THR A CA 1
ATOM 1325 C C . THR A 1 175 ? 1.906 2.615 2.680 1.00 97.44 175 THR A C 1
ATOM 1327 O O . THR A 1 175 ? 1.048 2.819 1.826 1.00 97.44 175 THR A O 1
ATOM 1330 N N . VAL A 1 176 ? 1.766 1.731 3.670 1.00 98.31 176 VAL A N 1
ATOM 1331 C CA . VAL A 1 176 ? 0.561 0.921 3.902 1.00 98.31 176 VAL A CA 1
ATOM 1332 C C . VAL A 1 176 ? 0.033 1.203 5.308 1.00 98.31 176 VAL A C 1
ATOM 1334 O O . VAL A 1 176 ? 0.804 1.246 6.269 1.00 98.31 176 VAL A O 1
ATOM 1337 N N . VAL A 1 177 ? -1.279 1.413 5.444 1.00 98.19 177 VAL A N 1
ATOM 1338 C CA . VAL A 1 177 ? -1.932 1.696 6.732 1.00 98.19 177 VAL A CA 1
ATOM 1339 C C . VAL A 1 177 ? -2.917 0.582 7.059 1.00 98.19 177 VAL A C 1
ATOM 1341 O O . VAL A 1 177 ? -3.867 0.350 6.318 1.00 98.19 177 VAL A O 1
ATOM 1344 N N . VAL A 1 178 ? -2.707 -0.075 8.196 1.00 98.00 178 VAL A N 1
ATOM 1345 C CA . VAL A 1 178 ? -3.597 -1.108 8.735 1.00 98.00 178 VAL A CA 1
ATOM 1346 C C . VAL A 1 178 ? -4.395 -0.507 9.887 1.00 98.00 178 VAL A C 1
ATOM 1348 O O . VAL A 1 178 ? -3.819 -0.036 10.868 1.00 98.00 178 VAL A O 1
ATOM 1351 N N . GLU A 1 179 ? -5.722 -0.502 9.781 1.00 97.31 179 GLU A N 1
ATOM 1352 C CA . GLU A 1 179 ? -6.603 -0.014 10.846 1.00 97.31 179 GLU A CA 1
ATOM 1353 C C . GLU A 1 179 ? -6.749 -1.062 11.959 1.00 97.31 179 GLU A C 1
ATOM 1355 O O . GLU A 1 179 ? -6.942 -2.250 11.700 1.00 97.31 179 GLU A O 1
ATOM 1360 N N . LEU A 1 180 ? -6.671 -0.618 13.214 1.00 96.75 180 LEU A N 1
ATOM 1361 C CA . LEU A 1 180 ? -6.904 -1.454 14.388 1.00 96.75 180 LEU A CA 1
ATOM 1362 C C . LEU A 1 180 ? -8.304 -1.184 14.927 1.00 96.75 180 LEU A C 1
ATOM 1364 O O . LEU A 1 180 ? -8.660 -0.035 15.200 1.00 96.75 180 LEU A O 1
ATOM 1368 N N . ALA A 1 181 ? -9.072 -2.247 15.151 1.00 95.75 181 ALA A N 1
ATOM 1369 C CA . ALA A 1 181 ? -10.414 -2.139 15.701 1.00 95.75 181 ALA A CA 1
ATOM 1370 C C . ALA A 1 181 ? -10.438 -1.372 17.036 1.00 95.75 181 ALA A C 1
ATOM 1372 O O . ALA A 1 181 ? -9.481 -1.381 17.824 1.00 95.75 181 ALA A O 1
ATOM 1373 N N . LYS A 1 182 ? -11.574 -0.718 17.296 1.00 95.19 182 LYS A N 1
ATOM 1374 C CA . LYS A 1 182 ? -11.861 -0.132 18.606 1.00 95.19 182 LYS A CA 1
ATOM 1375 C C . LYS A 1 182 ? -11.840 -1.220 19.670 1.00 95.19 182 LYS A C 1
ATOM 1377 O O . LYS A 1 182 ? -12.216 -2.362 19.415 1.00 95.19 182 LYS A O 1
ATOM 1382 N N . LEU A 1 183 ? -11.421 -0.842 20.866 1.00 93.94 183 LEU A N 1
ATOM 1383 C CA . LEU A 1 183 ? -11.505 -1.736 22.013 1.00 93.94 183 LEU A CA 1
ATOM 1384 C C . LEU A 1 183 ? -12.956 -1.849 22.485 1.00 93.94 183 LEU A C 1
ATOM 1386 O O . LEU A 1 183 ? -13.740 -0.914 22.342 1.00 93.94 183 LEU A O 1
ATOM 1390 N N . GLU A 1 184 ? -13.305 -2.970 23.101 1.00 92.25 184 GLU A N 1
ATOM 1391 C CA . GLU A 1 184 ? -14.590 -3.088 23.783 1.00 92.25 184 GLU A CA 1
ATOM 1392 C C . GLU A 1 184 ? -14.640 -2.182 25.020 1.00 92.25 184 GLU A C 1
ATOM 1394 O O . GLU A 1 184 ? -13.614 -1.848 25.634 1.00 92.25 184 GLU A O 1
ATOM 1399 N N . HIS A 1 185 ? -15.850 -1.770 25.398 1.00 89.19 185 HIS A N 1
ATOM 1400 C CA . HIS A 1 185 ? -16.038 -1.031 26.636 1.00 89.19 185 HIS A CA 1
ATOM 1401 C C . HIS A 1 185 ? -15.795 -1.939 27.836 1.00 89.19 185 HIS A C 1
ATOM 1403 O O . HIS A 1 185 ? -16.441 -2.968 28.007 1.00 89.19 185 HIS A O 1
ATOM 1409 N N . VAL A 1 186 ? -14.909 -1.491 28.718 1.00 92.62 186 VAL A N 1
ATOM 1410 C CA . VAL A 1 186 ? -14.754 -2.058 30.057 1.00 92.62 186 VAL A CA 1
ATOM 1411 C C . VAL A 1 186 ? -15.324 -1.036 31.030 1.00 92.62 186 VAL A C 1
ATOM 1413 O O . VAL A 1 186 ? -14.649 -0.059 31.373 1.00 92.62 186 VAL A O 1
ATOM 1416 N N . TYR A 1 187 ? -16.600 -1.207 31.376 1.00 94.19 187 TYR A N 1
ATOM 1417 C CA . TYR A 1 187 ? -17.302 -0.355 32.335 1.00 94.19 187 TYR A CA 1
ATOM 1418 C C . TYR A 1 187 ? -16.985 -0.760 33.780 1.00 94.19 187 TYR A C 1
ATOM 1420 O O . TYR A 1 187 ? -16.772 -1.939 34.060 1.00 94.19 187 TYR A O 1
ATOM 1428 N N . GLY A 1 188 ? -16.946 0.226 34.680 1.00 92.25 188 GLY A N 1
ATOM 1429 C CA . GLY A 1 188 ? -16.901 -0.010 36.126 1.00 92.25 188 GLY A CA 1
ATOM 1430 C C . GLY A 1 188 ? -18.256 -0.431 36.711 1.00 92.25 188 GLY A C 1
ATOM 1431 O O . GLY A 1 188 ? -19.196 -0.740 35.975 1.00 92.25 188 GLY A O 1
ATOM 1432 N N . GLU A 1 189 ? -18.347 -0.418 38.042 1.00 94.25 189 GLU A N 1
ATOM 1433 C CA . GLU A 1 189 ? -19.598 -0.678 38.764 1.00 94.25 189 GLU A CA 1
ATOM 1434 C C . GLU A 1 189 ? -20.654 0.399 38.485 1.00 94.25 189 GLU A C 1
ATOM 1436 O O . GLU A 1 189 ? -20.344 1.551 38.160 1.00 94.25 189 GLU A O 1
ATOM 1441 N N . TRP A 1 190 ? -21.920 0.008 38.614 1.00 97.50 190 TRP A N 1
ATOM 1442 C CA . TRP A 1 190 ? -23.038 0.934 38.542 1.00 97.50 190 TRP A CA 1
ATOM 1443 C C . TRP A 1 190 ? -23.070 1.859 39.755 1.00 97.50 190 TRP A C 1
ATOM 1445 O O . TRP A 1 190 ? -22.749 1.481 40.878 1.00 97.50 190 TRP A O 1
ATOM 1455 N N . THR A 1 191 ? -23.501 3.089 39.518 1.00 95.25 191 THR A N 1
ATOM 1456 C CA . THR A 1 191 ? -23.779 4.086 40.548 1.00 95.25 191 THR A CA 1
ATOM 1457 C C . THR A 1 191 ? -25.207 4.575 40.362 1.00 95.25 191 THR A C 1
ATOM 1459 O O . THR A 1 191 ? -25.544 5.068 39.283 1.00 95.25 191 THR A O 1
ATOM 1462 N N . LEU A 1 192 ? -26.045 4.461 41.396 1.00 97.31 192 LEU A N 1
ATOM 1463 C CA . LEU A 1 192 ? -27.379 5.066 41.396 1.00 97.31 192 LEU A CA 1
ATOM 1464 C C . LEU A 1 192 ? -27.249 6.587 41.269 1.00 97.31 192 LEU A C 1
ATOM 1466 O O . LEU A 1 192 ? -26.565 7.234 42.058 1.00 97.31 192 LEU A O 1
ATOM 1470 N N . VAL A 1 193 ? -27.919 7.149 40.267 1.00 97.00 193 VAL A N 1
ATOM 1471 C CA . VAL A 1 193 ? -28.036 8.601 40.066 1.00 97.00 193 VAL A CA 1
ATOM 1472 C C . VAL A 1 193 ? -29.365 9.101 40.609 1.00 97.00 193 VAL A C 1
ATOM 1474 O O . VAL A 1 193 ? -29.455 10.186 41.177 1.00 97.00 193 VAL A O 1
ATOM 1477 N N . THR A 1 194 ? -30.418 8.308 40.446 1.00 97.38 194 THR A N 1
ATOM 1478 C CA . THR A 1 194 ? -31.720 8.551 41.061 1.00 97.38 194 THR A CA 1
ATOM 1479 C C . THR A 1 194 ? -32.179 7.248 41.682 1.00 97.38 194 THR A C 1
ATOM 1481 O O . THR A 1 194 ? -32.337 6.254 40.975 1.00 97.38 194 THR A O 1
ATOM 1484 N N . GLU A 1 195 ? -32.363 7.240 42.998 1.00 97.06 195 GLU A N 1
ATOM 1485 C CA . GLU A 1 195 ? -32.836 6.048 43.695 1.00 97.06 195 GLU A CA 1
ATOM 1486 C C . GLU A 1 195 ? -34.280 5.724 43.269 1.00 97.06 195 GLU A C 1
ATOM 1488 O O . GLU A 1 195 ? -35.122 6.628 43.216 1.00 97.06 195 GLU A O 1
ATOM 1493 N N . PRO A 1 196 ? -34.590 4.459 42.940 1.00 97.62 196 PRO A N 1
ATOM 1494 C CA . PRO A 1 196 ? -35.967 4.034 42.738 1.00 97.62 196 PRO A CA 1
ATOM 1495 C C . PRO A 1 196 ? -36.754 4.071 44.048 1.00 97.62 196 PRO A C 1
ATOM 1497 O O . PRO A 1 196 ? -36.202 3.971 45.143 1.00 97.62 196 PRO A O 1
ATOM 1500 N N . THR A 1 197 ? -38.075 4.138 43.923 1.00 96.19 197 THR A N 1
ATOM 1501 C CA . THR A 1 197 ? -39.006 3.962 45.045 1.00 96.19 197 THR A CA 1
ATOM 1502 C C . THR A 1 197 ? -39.764 2.645 44.893 1.00 96.19 197 THR A C 1
ATOM 1504 O O . THR A 1 197 ? -39.577 1.920 43.916 1.00 96.19 197 THR A O 1
ATOM 1507 N N . GLU A 1 198 ? -40.654 2.311 45.832 1.00 93.06 198 GLU A N 1
ATOM 1508 C CA . GLU A 1 198 ? -41.497 1.108 45.722 1.00 93.06 198 GLU A CA 1
ATOM 1509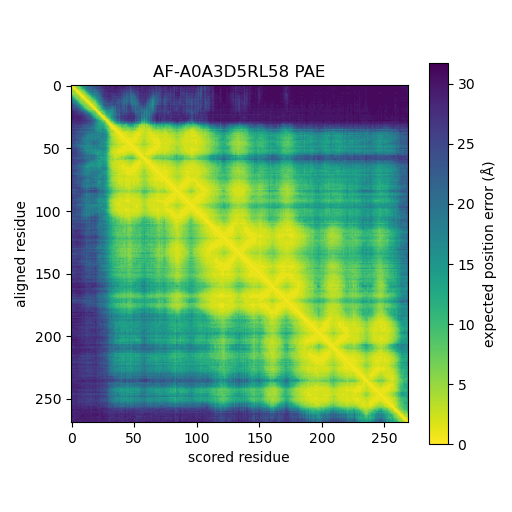 C C . GLU A 1 198 ? -42.356 1.091 44.446 1.00 93.06 198 GLU A C 1
ATOM 1511 O O . GLU A 1 198 ? -42.678 0.018 43.939 1.00 93.06 198 GLU A O 1
ATOM 1516 N N . THR A 1 199 ? -42.686 2.261 43.889 1.00 94.12 199 THR A N 1
ATOM 1517 C CA . THR A 1 199 ? -43.583 2.380 42.729 1.00 94.12 199 THR A CA 1
ATOM 1518 C C . THR A 1 199 ? -42.967 3.076 41.519 1.00 94.12 199 THR A C 1
ATOM 1520 O O . THR A 1 199 ? -43.547 3.011 40.438 1.00 94.12 199 THR A O 1
ATOM 1523 N N . ALA A 1 200 ? -41.836 3.768 41.671 1.00 97.12 200 ALA A N 1
ATOM 1524 C CA . ALA A 1 200 ? -41.198 4.516 40.592 1.00 97.12 200 ALA A CA 1
ATOM 1525 C C . ALA A 1 200 ? -39.797 3.980 40.292 1.00 97.12 200 ALA A C 1
ATOM 1527 O O . ALA A 1 200 ? -39.035 3.629 41.191 1.00 97.12 200 ALA A O 1
ATOM 1528 N N . THR A 1 201 ? -39.457 3.953 39.007 1.00 98.12 201 THR A N 1
ATOM 1529 C CA . THR A 1 201 ? -38.115 3.613 38.535 1.00 98.12 201 THR A CA 1
ATOM 1530 C C . THR A 1 201 ? -37.105 4.698 38.901 1.00 98.12 201 THR A C 1
ATOM 1532 O O . THR A 1 201 ? -37.442 5.881 38.927 1.00 98.12 201 THR A O 1
ATOM 1535 N N . GLY A 1 202 ? -35.857 4.291 39.099 1.00 97.38 202 GLY A N 1
ATOM 1536 C CA . GLY A 1 202 ? -34.699 5.161 39.257 1.00 97.38 202 GLY A CA 1
ATOM 1537 C C . GLY A 1 202 ? -33.808 5.155 38.015 1.00 97.38 202 GLY A C 1
ATOM 1538 O O . GLY A 1 202 ? -34.216 4.755 36.921 1.00 97.38 202 GLY A O 1
ATOM 1539 N N . SER A 1 203 ? -32.556 5.560 38.190 1.00 97.56 203 SER A N 1
ATOM 1540 C CA . SER A 1 203 ? -31.522 5.477 37.160 1.00 97.56 203 SER A CA 1
ATOM 1541 C C . SER A 1 203 ? -30.163 5.165 37.769 1.00 97.56 203 SER A C 1
ATOM 1543 O O . SER A 1 203 ? -29.858 5.572 38.893 1.00 97.56 203 SER A O 1
ATOM 1545 N N . ALA A 1 204 ? -29.338 4.452 37.010 1.00 98.00 204 ALA A N 1
ATOM 1546 C CA . ALA A 1 204 ? -27.954 4.182 37.357 1.00 98.00 204 ALA A CA 1
ATOM 1547 C C . ALA A 1 204 ? -27.049 4.469 36.165 1.00 98.00 204 ALA A C 1
ATOM 1549 O O . ALA A 1 204 ? -27.445 4.311 35.008 1.00 98.00 204 ALA A O 1
ATOM 1550 N N . THR A 1 205 ? -25.822 4.876 36.465 1.00 97.38 205 THR A N 1
ATOM 1551 C CA . THR A 1 205 ? -24.779 5.129 35.475 1.00 97.38 205 THR A CA 1
ATOM 1552 C C . THR A 1 205 ? -23.527 4.343 35.790 1.00 97.38 205 THR A C 1
ATOM 1554 O O . THR A 1 205 ? -23.199 4.154 36.958 1.00 97.38 205 THR A O 1
ATOM 1557 N N . ARG A 1 206 ? -22.787 3.948 34.762 1.00 96.19 206 ARG A N 1
ATOM 1558 C CA . ARG A 1 206 ? -21.421 3.433 34.896 1.00 96.19 206 ARG A CA 1
ATOM 1559 C C . ARG A 1 206 ? -20.542 4.060 33.830 1.00 96.19 206 ARG A C 1
ATOM 1561 O O . ARG A 1 206 ? -21.004 4.359 32.731 1.00 96.19 206 ARG A O 1
ATOM 1568 N N . THR A 1 207 ? -19.264 4.225 34.130 1.00 94.06 207 THR A N 1
ATOM 1569 C CA . THR A 1 207 ? -18.315 4.876 33.222 1.00 94.06 207 THR A CA 1
ATOM 1570 C C . THR A 1 207 ? -17.193 3.909 32.877 1.00 94.06 207 THR A C 1
ATOM 1572 O O . THR A 1 207 ? -16.708 3.161 33.728 1.00 94.06 207 THR A O 1
ATOM 1575 N N . CYS A 1 208 ? -16.801 3.873 31.605 1.00 93.69 208 CYS A N 1
ATOM 1576 C CA . CYS A 1 208 ? -15.659 3.078 31.170 1.00 93.69 208 CYS A CA 1
ATOM 1577 C C . CYS A 1 208 ? -14.342 3.820 31.420 1.00 93.69 208 CYS A C 1
ATOM 1579 O O . CYS A 1 208 ? -14.316 5.038 31.603 1.00 93.69 208 CYS A O 1
ATOM 1581 N N . LYS A 1 209 ? -13.214 3.106 31.343 1.00 90.38 209 LYS A N 1
ATOM 1582 C CA . LYS A 1 209 ? -11.877 3.691 31.573 1.00 90.38 209 LYS A CA 1
ATOM 1583 C C . LYS A 1 209 ? -11.503 4.868 30.652 1.00 90.38 209 LYS A C 1
ATOM 1585 O O . LYS A 1 209 ? -10.551 5.581 30.947 1.00 90.38 209 LYS A O 1
ATOM 1590 N N . TYR A 1 210 ? -12.219 5.056 29.541 1.00 87.81 210 TYR A N 1
ATOM 1591 C CA . TYR A 1 210 ? -12.018 6.154 28.588 1.00 87.81 210 TYR A CA 1
ATOM 1592 C C . TYR A 1 210 ? -13.067 7.278 28.720 1.00 87.81 210 TYR A C 1
ATOM 1594 O O . TYR A 1 210 ? -13.116 8.170 27.880 1.00 87.81 210 TYR A O 1
ATOM 1602 N N . GLY A 1 211 ? -13.902 7.257 29.767 1.00 87.56 211 GLY A N 1
ATOM 1603 C CA . GLY A 1 211 ? -14.819 8.351 30.116 1.00 87.56 211 GLY A CA 1
ATOM 1604 C C . GLY A 1 211 ? -16.213 8.281 29.486 1.00 87.56 211 GLY A C 1
ATOM 1605 O O . GLY A 1 211 ? -17.071 9.094 29.821 1.00 87.56 211 GLY A O 1
ATOM 1606 N N . GLU A 1 212 ? -16.481 7.313 28.610 1.00 90.94 212 GLU A N 1
ATOM 1607 C CA . GLU A 1 212 ? -17.836 7.097 28.095 1.00 90.94 212 GLU A CA 1
ATOM 1608 C C . GLU A 1 212 ? -18.744 6.517 29.179 1.00 90.94 212 GLU A C 1
ATOM 1610 O O . GLU A 1 212 ? -18.338 5.605 29.905 1.00 90.94 212 GLU A O 1
ATOM 1615 N N . THR A 1 213 ? -19.954 7.063 29.287 1.00 93.12 213 THR A N 1
ATOM 1616 C CA . THR A 1 213 ? -20.918 6.734 30.339 1.00 93.12 213 THR A CA 1
ATOM 1617 C C . THR A 1 213 ? -22.124 6.027 29.744 1.00 93.12 213 THR A C 1
ATOM 1619 O O . THR A 1 213 ? -22.682 6.473 28.746 1.00 93.12 213 THR A O 1
ATOM 1622 N N . ASP A 1 214 ? -22.514 4.936 30.386 1.00 95.44 214 ASP A N 1
ATOM 1623 C CA . ASP A 1 214 ? -23.718 4.165 30.108 1.00 95.44 214 ASP A CA 1
ATOM 1624 C C . ASP A 1 214 ? -24.756 4.483 31.188 1.00 95.44 214 ASP A C 1
ATOM 1626 O O . ASP A 1 214 ? -24.401 4.639 32.359 1.00 95.44 214 ASP A O 1
ATOM 1630 N N . THR A 1 215 ? -26.018 4.641 30.793 1.00 96.38 215 THR A N 1
ATOM 1631 C CA . THR A 1 215 ? -27.124 5.018 31.682 1.00 96.38 215 THR A CA 1
ATOM 1632 C C . THR A 1 215 ? -28.296 4.092 31.444 1.00 96.38 215 THR A C 1
ATOM 1634 O O . THR A 1 215 ? -28.758 3.947 30.314 1.00 96.38 215 THR A O 1
ATOM 1637 N N . VAL A 1 216 ? -28.825 3.528 32.523 1.00 97.75 216 VAL A N 1
ATOM 1638 C CA . VAL A 1 216 ? -29.990 2.647 32.473 1.00 97.75 216 VAL A CA 1
ATOM 1639 C C . VAL A 1 216 ? -31.071 3.120 33.427 1.00 97.75 216 VAL A C 1
ATOM 1641 O O . VAL A 1 216 ? -30.806 3.741 34.460 1.00 97.75 216 VAL A O 1
ATOM 1644 N N . THR A 1 217 ? -32.310 2.802 33.074 1.00 97.94 217 THR A N 1
ATOM 1645 C CA . THR A 1 217 ? -33.441 2.893 33.991 1.00 97.94 217 THR A CA 1
ATOM 1646 C C . THR A 1 217 ? -33.379 1.722 34.962 1.00 97.94 217 THR A C 1
ATOM 1648 O O . THR A 1 217 ? -33.278 0.572 34.541 1.00 97.94 217 THR A O 1
ATOM 1651 N N . VAL A 1 218 ? -33.462 2.018 36.256 1.00 98.12 218 VAL A N 1
ATOM 1652 C CA . VAL A 1 218 ? -33.455 1.006 37.316 1.00 98.12 218 VAL A CA 1
ATOM 1653 C C . VAL A 1 218 ? -34.898 0.732 37.742 1.00 98.12 218 VAL A C 1
ATOM 1655 O O . VAL A 1 218 ? -35.606 1.685 38.079 1.00 98.12 218 VAL A O 1
ATOM 1658 N N . PRO A 1 219 ? -35.370 -0.525 37.736 1.00 98.06 219 PRO A N 1
ATOM 1659 C CA . PRO A 1 219 ? -36.736 -0.852 38.141 1.00 98.06 219 PRO A CA 1
ATOM 1660 C C . PRO A 1 219 ? -37.080 -0.441 39.578 1.00 98.06 219 PRO A C 1
ATOM 1662 O O . PRO A 1 219 ? -36.203 -0.304 40.434 1.00 98.06 219 PRO A O 1
ATOM 1665 N N . ALA A 1 220 ? -38.378 -0.250 39.831 1.00 97.88 220 ALA A N 1
ATOM 1666 C CA . ALA A 1 220 ? -38.907 0.057 41.158 1.00 97.88 220 ALA A CA 1
ATOM 1667 C C . ALA A 1 220 ? -38.527 -1.030 42.182 1.00 97.88 220 ALA A C 1
ATOM 1669 O O . ALA A 1 220 ? -38.338 -2.193 41.823 1.00 97.88 220 ALA A O 1
ATOM 1670 N N . LEU A 1 221 ? -38.466 -0.671 43.467 1.00 97.31 221 LEU A N 1
ATOM 1671 C CA . LEU A 1 221 ? -38.014 -1.565 44.547 1.00 97.31 221 LEU A CA 1
ATOM 1672 C C . LEU A 1 221 ? -38.907 -2.805 44.743 1.00 97.31 221 LEU A C 1
ATOM 1674 O O . LEU A 1 221 ? -38.494 -3.771 45.378 1.00 97.31 221 LEU A O 1
ATOM 1678 N N . THR A 1 222 ? -40.125 -2.793 44.195 1.00 95.12 222 THR A N 1
ATOM 1679 C CA . THR A 1 222 ? -41.053 -3.933 44.210 1.00 95.12 222 THR A CA 1
ATOM 1680 C C . THR A 1 222 ? -40.721 -5.014 43.177 1.00 95.12 222 THR A C 1
ATOM 1682 O O . THR A 1 222 ? -41.276 -6.111 43.254 1.00 95.12 222 THR A O 1
ATOM 1685 N N . ASP A 1 223 ? -39.812 -4.751 42.231 1.00 96.88 223 ASP A N 1
ATOM 1686 C CA . ASP A 1 223 ? -39.369 -5.747 41.256 1.00 96.88 223 ASP A CA 1
ATOM 1687 C C . ASP A 1 223 ? -38.378 -6.737 41.887 1.00 96.88 223 ASP A C 1
ATOM 1689 O O . ASP A 1 223 ? -37.164 -6.518 41.946 1.00 96.88 223 ASP A O 1
ATOM 1693 N N . ALA A 1 224 ? -38.919 -7.867 42.340 1.00 94.94 224 ALA A N 1
ATOM 1694 C CA . ALA A 1 224 ? -38.155 -8.940 42.967 1.00 94.94 224 ALA A CA 1
ATOM 1695 C C . ALA A 1 224 ? -37.172 -9.654 42.018 1.00 94.94 224 ALA A C 1
ATOM 1697 O O . ALA A 1 224 ? -36.357 -10.444 42.490 1.00 94.94 224 ALA A O 1
ATOM 1698 N N . SER A 1 225 ? -37.226 -9.411 40.699 1.00 96.12 225 SER A N 1
ATOM 1699 C CA . SER A 1 225 ? -36.211 -9.932 39.771 1.00 96.12 225 SER A CA 1
ATOM 1700 C C . SER A 1 225 ? -34.907 -9.128 39.813 1.00 96.12 225 SER A C 1
ATOM 1702 O O . SER A 1 225 ? -33.853 -9.658 39.466 1.00 96.12 225 SER A O 1
ATOM 1704 N N . VAL A 1 226 ? -34.973 -7.876 40.278 1.00 96.94 226 VAL A N 1
ATOM 1705 C CA . VAL A 1 226 ? -33.826 -6.966 40.397 1.00 96.94 226 VAL A CA 1
ATOM 1706 C C . VAL A 1 226 ? -33.338 -6.859 41.836 1.00 96.94 226 VAL A C 1
ATOM 1708 O O . VAL A 1 226 ? -32.132 -6.812 42.077 1.00 96.94 226 VAL A O 1
ATOM 1711 N N . TRP A 1 227 ? -34.261 -6.809 42.796 1.00 97.62 227 TRP A N 1
ATOM 1712 C CA . TRP A 1 227 ? -33.948 -6.459 44.177 1.00 97.62 227 TRP A CA 1
ATOM 1713 C C . TRP A 1 227 ? -34.024 -7.651 45.120 1.00 97.62 227 TRP A C 1
ATOM 1715 O O . TRP A 1 227 ? -35.046 -8.326 45.230 1.00 97.62 227 TRP A O 1
ATOM 1725 N N . THR A 1 228 ? -32.958 -7.842 45.896 1.00 97.31 228 THR A N 1
ATOM 1726 C CA . THR A 1 228 ? -33.000 -8.673 47.103 1.00 97.31 228 THR A CA 1
ATOM 1727 C C . THR A 1 228 ? -33.272 -7.776 48.305 1.00 97.31 228 THR A C 1
ATOM 1729 O O . THR A 1 228 ? -32.517 -6.834 48.550 1.00 97.31 228 THR A O 1
ATOM 1732 N N . VAL A 1 229 ? -34.340 -8.060 49.056 1.00 97.06 229 VAL A N 1
ATOM 1733 C CA . VAL A 1 229 ? -34.758 -7.260 50.217 1.00 97.06 229 VAL A CA 1
ATOM 1734 C C . VAL A 1 229 ? -34.443 -7.971 51.532 1.00 97.06 229 VAL A C 1
ATOM 1736 O O . VAL A 1 229 ? -34.707 -9.160 51.695 1.00 97.06 229 VAL A O 1
ATOM 1739 N N . THR A 1 230 ? -33.889 -7.229 52.488 1.00 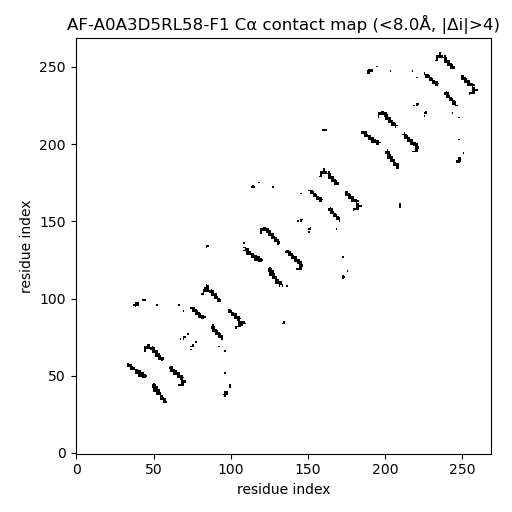96.62 230 THR A N 1
ATOM 1740 C CA . THR A 1 230 ? -33.768 -7.641 53.893 1.00 96.62 230 THR A CA 1
ATOM 1741 C C . THR A 1 230 ? -34.495 -6.634 54.772 1.00 96.62 230 THR A C 1
ATOM 1743 O O . THR A 1 230 ? -34.309 -5.429 54.615 1.00 96.62 230 THR A O 1
ATOM 1746 N N . GLU A 1 231 ? -35.313 -7.117 55.703 1.00 95.62 231 GLU A N 1
ATOM 1747 C CA . GLU A 1 231 ? -36.139 -6.275 56.569 1.00 95.62 231 GLU A CA 1
ATOM 1748 C C . GLU A 1 231 ? -35.725 -6.408 58.037 1.00 95.62 231 GLU A C 1
ATOM 1750 O O . GLU A 1 231 ? -35.492 -7.502 58.552 1.00 95.62 231 GLU A O 1
ATOM 1755 N N . VAL A 1 232 ? -35.660 -5.266 58.714 1.00 95.81 232 VAL A N 1
ATOM 1756 C CA . VAL A 1 232 ? -35.557 -5.152 60.166 1.00 95.81 232 VAL A CA 1
ATOM 1757 C C . VAL A 1 232 ? -36.855 -4.522 60.647 1.00 95.81 232 VAL A C 1
ATOM 1759 O O . VAL A 1 232 ? -37.143 -3.373 60.311 1.00 95.81 232 VAL A O 1
ATOM 1762 N N . LEU A 1 233 ? -37.646 -5.274 61.412 1.00 92.75 233 LEU A N 1
ATOM 1763 C CA . LEU A 1 233 ? -38.957 -4.814 61.866 1.00 92.75 233 LEU A CA 1
ATOM 1764 C C . LEU A 1 233 ? -38.834 -3.629 62.845 1.00 92.75 233 LEU A C 1
ATOM 1766 O O . LEU A 1 233 ? -37.921 -3.619 63.682 1.00 92.75 233 LEU A O 1
ATOM 1770 N N . PRO A 1 234 ? -39.736 -2.635 62.757 1.00 92.19 234 PRO A N 1
ATOM 1771 C CA . PRO A 1 234 ? -39.811 -1.558 63.732 1.00 92.19 234 PRO A CA 1
ATOM 1772 C C . PRO A 1 234 ? -40.289 -2.071 65.094 1.00 92.19 234 PRO A C 1
ATOM 1774 O O . PRO A 1 234 ? -40.878 -3.136 65.229 1.00 92.19 234 PRO A O 1
ATOM 1777 N N . THR A 1 235 ? -40.041 -1.269 66.121 1.00 89.75 235 THR A N 1
ATOM 1778 C CA . THR A 1 235 ? -40.625 -1.408 67.460 1.00 89.75 235 THR A CA 1
ATOM 1779 C C . THR A 1 235 ? -41.142 -0.040 67.899 1.00 89.75 235 THR A C 1
ATOM 1781 O O . THR A 1 235 ? -40.822 0.978 67.279 1.00 89.75 235 THR A O 1
ATOM 1784 N N . CYS A 1 236 ? -41.862 0.037 69.019 1.00 85.56 236 CYS A N 1
ATOM 1785 C CA . CYS A 1 236 ? -42.274 1.330 69.581 1.00 85.56 236 CYS A CA 1
ATOM 1786 C C . CYS A 1 236 ? -41.092 2.220 70.022 1.00 85.56 236 CYS A C 1
ATOM 1788 O O . CYS A 1 236 ? -41.230 3.433 70.166 1.00 85.56 236 CYS A O 1
ATOM 1790 N N . GLN A 1 237 ? -39.896 1.647 70.203 1.00 88.50 237 GLN A N 1
ATOM 1791 C CA . GLN A 1 237 ? -38.699 2.383 70.624 1.00 88.50 237 GLN A CA 1
ATOM 1792 C C . GLN A 1 237 ? -37.772 2.738 69.454 1.00 88.50 237 GLN A C 1
ATOM 1794 O O . GLN A 1 237 ? -37.149 3.807 69.465 1.00 88.50 237 GLN A O 1
ATOM 1799 N N . LYS A 1 238 ? -37.699 1.888 68.422 1.00 90.50 238 LYS A N 1
ATOM 1800 C CA . LYS A 1 238 ? -36.741 1.994 67.313 1.00 90.50 238 LYS A CA 1
ATOM 1801 C C . LYS A 1 238 ? -37.427 1.784 65.963 1.00 90.50 238 LYS A C 1
ATOM 1803 O O . LYS A 1 238 ? -38.191 0.839 65.813 1.00 90.50 238 LYS A O 1
ATOM 1808 N N . ALA A 1 239 ? -37.125 2.654 65.002 1.00 93.44 239 ALA A N 1
ATOM 1809 C CA . ALA A 1 239 ? -37.582 2.507 63.624 1.00 93.44 239 ALA A CA 1
ATOM 1810 C C . ALA A 1 239 ? -37.009 1.225 62.998 1.00 93.44 239 ALA A C 1
ATOM 1812 O O . ALA A 1 239 ? -35.941 0.748 63.401 1.00 93.44 239 ALA A O 1
ATOM 1813 N N . GLY A 1 240 ? -37.743 0.669 62.043 1.00 93.88 240 GLY A N 1
ATOM 1814 C CA . GLY A 1 240 ? -37.302 -0.464 61.239 1.00 93.88 240 GLY A CA 1
ATOM 1815 C C . GLY A 1 240 ? -36.641 0.010 59.948 1.00 93.88 240 GLY A C 1
ATOM 1816 O O . GLY A 1 240 ? -36.512 1.208 59.702 1.00 93.88 240 GLY A O 1
ATOM 1817 N N . SER A 1 241 ? -36.251 -0.922 59.087 1.00 95.19 241 SER A N 1
ATOM 1818 C CA . SER A 1 241 ? -35.734 -0.592 57.757 1.00 95.19 241 SER A CA 1
ATOM 1819 C C . SER A 1 241 ? -35.894 -1.749 56.783 1.00 95.19 241 SER A C 1
ATOM 1821 O O . SER A 1 241 ? -35.734 -2.908 57.167 1.00 95.19 241 SER A O 1
ATOM 1823 N N . ARG A 1 242 ? -36.099 -1.433 55.506 1.00 96.69 242 ARG A N 1
ATOM 1824 C CA . ARG A 1 242 ? -35.913 -2.355 54.383 1.00 96.69 242 ARG A CA 1
ATOM 1825 C C . ARG A 1 242 ? -34.671 -1.955 53.606 1.00 96.69 242 ARG A C 1
ATOM 1827 O O . ARG A 1 242 ? -34.571 -0.823 53.143 1.00 96.69 242 ARG A O 1
ATOM 1834 N N . THR A 1 243 ? -33.746 -2.891 53.456 1.00 97.06 243 THR A N 1
ATOM 1835 C CA . THR A 1 243 ? -32.537 -2.724 52.650 1.00 97.06 243 THR A CA 1
ATOM 1836 C C . THR A 1 243 ? -32.692 -3.525 51.370 1.00 97.06 243 THR A C 1
ATOM 1838 O O . THR A 1 243 ? -32.819 -4.748 51.422 1.00 97.06 243 THR A O 1
ATOM 1841 N N . TYR A 1 244 ? -32.672 -2.831 50.238 1.00 97.62 244 TYR A N 1
ATOM 1842 C CA . TYR A 1 244 ? -32.756 -3.398 48.900 1.00 97.62 244 TYR A CA 1
ATOM 1843 C C . TYR A 1 244 ? -31.370 -3.377 48.259 1.00 97.62 244 TYR A C 1
ATOM 1845 O O . TYR A 1 244 ? -30.736 -2.325 48.197 1.00 97.62 244 TYR A O 1
ATOM 1853 N N . VAL A 1 245 ? -30.900 -4.528 47.778 1.00 97.38 245 VAL A N 1
ATOM 1854 C CA . VAL A 1 245 ? -29.583 -4.682 47.139 1.00 97.38 245 VAL A CA 1
ATOM 1855 C C . VAL A 1 245 ? -29.756 -5.234 45.725 1.00 97.38 245 VAL A C 1
ATOM 1857 O O . VAL A 1 245 ? -30.510 -6.190 45.527 1.00 97.38 245 VAL A O 1
ATOM 1860 N N . SER A 1 246 ? -29.060 -4.640 44.755 1.00 97.06 246 SER A N 1
ATOM 1861 C CA . SER A 1 246 ? -28.977 -5.099 43.361 1.00 97.06 246 SER A CA 1
ATOM 1862 C C . SER A 1 246 ? -27.586 -4.822 42.772 1.00 97.06 246 SER A C 1
ATOM 1864 O O . SER A 1 246 ? -26.727 -4.247 43.443 1.00 97.06 246 SER A O 1
ATOM 1866 N N . GLU A 1 247 ? -27.360 -5.187 41.504 1.00 95.69 247 GLU A N 1
ATOM 1867 C CA . GLU A 1 247 ? -26.139 -4.806 40.771 1.00 95.69 247 GLU A CA 1
ATOM 1868 C C . GLU A 1 247 ? -25.979 -3.285 40.609 1.00 95.69 247 GLU A C 1
ATOM 1870 O O . GLU A 1 247 ? -24.873 -2.808 40.362 1.00 95.69 247 GLU A O 1
ATOM 1875 N N . TYR A 1 248 ? -27.073 -2.525 40.744 1.00 96.69 248 TYR A N 1
ATOM 1876 C CA . TYR A 1 248 ? -27.085 -1.075 40.566 1.00 96.69 248 TYR A CA 1
ATOM 1877 C C . TYR A 1 248 ? -26.667 -0.314 41.828 1.00 96.69 248 TYR A C 1
ATOM 1879 O O . TYR A 1 248 ? -26.288 0.852 41.734 1.00 96.69 248 TYR A O 1
ATOM 1887 N N . GLY A 1 249 ? -26.747 -0.955 42.999 1.00 95.06 249 GLY A N 1
ATOM 1888 C CA . GLY A 1 249 ? -26.419 -0.359 44.290 1.00 95.06 249 GLY A CA 1
ATOM 1889 C C . GLY A 1 249 ? -27.310 -0.856 45.429 1.00 95.06 249 GLY A C 1
ATOM 1890 O O . GLY A 1 249 ? -27.989 -1.880 45.328 1.00 95.06 249 GLY A O 1
ATOM 1891 N N . THR A 1 250 ? -27.298 -0.117 46.540 1.00 96.31 250 THR A N 1
ATOM 1892 C CA . THR A 1 250 ? -28.110 -0.397 47.735 1.00 96.31 250 THR A CA 1
ATOM 1893 C C . THR A 1 250 ? -29.006 0.795 48.052 1.00 96.31 250 THR A C 1
ATOM 1895 O O . THR A 1 250 ? -28.513 1.917 48.110 1.00 96.31 250 THR A O 1
ATOM 1898 N N . VAL A 1 251 ? -30.294 0.544 48.299 1.00 97.31 251 VAL A N 1
ATOM 1899 C CA . VAL A 1 251 ? -31.279 1.547 48.738 1.00 97.31 251 VAL A CA 1
ATOM 1900 C C . VAL A 1 251 ? -31.842 1.126 50.092 1.00 97.31 251 VAL A C 1
ATOM 1902 O O . VAL A 1 251 ? -32.212 -0.035 50.277 1.00 97.31 251 VAL A O 1
ATOM 1905 N N . VAL A 1 252 ? -31.918 2.054 51.047 1.00 96.50 252 VAL A N 1
ATOM 1906 C CA . VAL A 1 252 ? -32.459 1.794 52.390 1.00 96.50 252 VAL A CA 1
ATOM 1907 C C . VAL A 1 252 ? -33.698 2.649 52.613 1.00 96.50 252 VAL A C 1
ATOM 1909 O O . VAL A 1 252 ? -33.624 3.873 52.610 1.00 96.50 252 VAL A O 1
ATOM 1912 N N . VAL A 1 253 ? -34.833 1.994 52.845 1.00 95.69 253 VAL A N 1
ATOM 1913 C CA . VAL A 1 253 ? -36.102 2.643 53.184 1.00 95.69 253 VAL A CA 1
ATOM 1914 C C . VAL A 1 253 ? -36.356 2.461 54.677 1.00 95.69 253 VAL A C 1
ATOM 1916 O O . VAL A 1 253 ? -36.432 1.334 55.166 1.00 95.69 253 VAL A O 1
ATOM 1919 N N . GLU A 1 254 ? -36.480 3.559 55.419 1.00 94.94 254 GLU A N 1
ATOM 1920 C CA . GLU A 1 254 ? -36.802 3.520 56.849 1.00 94.94 254 GLU A CA 1
ATOM 1921 C C . GLU A 1 254 ? -38.286 3.187 57.059 1.00 94.94 254 GLU A C 1
ATOM 1923 O O . GLU A 1 254 ? -39.164 3.744 56.399 1.00 94.94 254 GLU A O 1
ATOM 1928 N N . LEU A 1 255 ? -38.570 2.277 57.992 1.00 91.94 255 LEU A N 1
ATOM 1929 C CA . LEU A 1 255 ? -39.931 1.956 58.414 1.00 91.94 255 LEU A CA 1
ATOM 1930 C C . LEU A 1 255 ? -40.249 2.728 59.698 1.00 91.94 255 LEU A C 1
ATOM 1932 O O . LEU A 1 255 ? -39.457 2.668 60.646 1.00 91.94 255 LEU A O 1
ATOM 1936 N N . PRO A 1 256 ? -41.402 3.414 59.780 1.00 91.06 256 PRO A N 1
ATOM 1937 C CA . PRO A 1 256 ? -41.763 4.171 60.970 1.00 91.06 256 PRO A CA 1
ATOM 1938 C C . PRO A 1 256 ? -41.857 3.260 62.199 1.00 91.06 256 PRO A C 1
ATOM 1940 O O . PRO A 1 256 ? -42.132 2.065 62.092 1.00 91.06 256 PRO A O 1
ATOM 1943 N N . LYS A 1 257 ? -41.630 3.837 63.384 1.00 90.06 257 LYS A N 1
ATOM 1944 C CA . LYS A 1 257 ? -41.821 3.137 64.663 1.00 90.06 257 LYS A CA 1
ATOM 1945 C C . LYS A 1 257 ? -43.257 2.640 64.785 1.00 90.06 257 LYS A C 1
ATOM 1947 O O . LYS A 1 257 ? -44.182 3.303 64.323 1.00 90.06 257 LYS A O 1
ATOM 1952 N N . GLU A 1 258 ? -43.432 1.517 65.467 1.00 86.56 258 GLU A N 1
ATOM 1953 C CA . GLU A 1 258 ? -44.774 1.059 65.819 1.00 86.56 258 GLU A CA 1
ATOM 1954 C C . GLU A 1 258 ? -45.422 2.040 66.803 1.00 86.56 258 GLU A C 1
ATOM 1956 O O . GLU A 1 258 ? -44.763 2.562 67.708 1.00 86.56 258 GLU A O 1
ATOM 1961 N N . GLU A 1 259 ? -46.716 2.299 66.635 1.00 80.44 259 GLU A N 1
ATOM 1962 C CA . GLU A 1 259 ? -47.456 3.139 67.571 1.00 80.44 259 GLU A CA 1
ATOM 1963 C C . GLU A 1 259 ? -47.567 2.463 68.944 1.00 80.44 259 GLU A C 1
ATOM 1965 O O . GLU A 1 259 ? -47.684 1.241 69.068 1.00 80.44 259 GLU A O 1
ATOM 1970 N N . HIS A 1 260 ? -47.543 3.268 70.007 1.00 72.50 260 HIS A N 1
ATOM 1971 C CA . HIS A 1 260 ? -47.793 2.755 71.346 1.00 72.50 260 HIS A CA 1
ATOM 1972 C C . HIS A 1 260 ? -49.246 2.300 71.473 1.00 72.50 260 HIS A C 1
ATOM 1974 O O . HIS A 1 260 ? -50.173 3.108 71.437 1.00 72.50 260 HIS A O 1
ATOM 1980 N N . VAL A 1 261 ? -49.437 1.007 71.722 1.00 70.12 261 VAL A N 1
ATOM 1981 C CA . VAL A 1 261 ? -50.720 0.483 72.185 1.00 70.12 261 VAL A CA 1
ATOM 1982 C C . VAL A 1 261 ? -50.781 0.684 73.697 1.00 70.12 261 VAL A C 1
ATOM 1984 O O . VAL A 1 261 ? -50.229 -0.101 74.468 1.00 70.12 261 VAL A O 1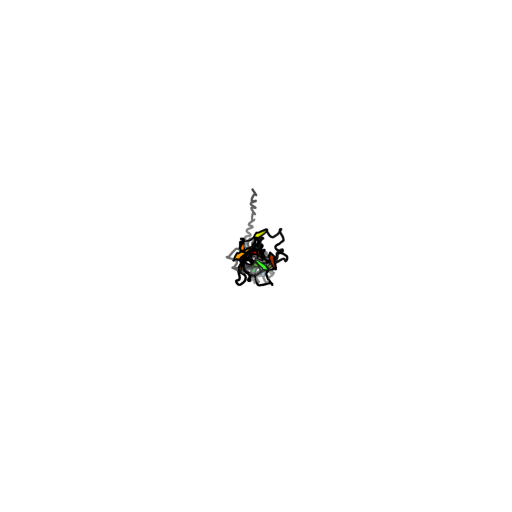
ATOM 1987 N N . TYR A 1 262 ? -51.399 1.781 74.132 1.00 73.50 262 TYR A N 1
ATOM 1988 C CA . TYR A 1 262 ? -51.666 2.015 75.550 1.00 73.50 262 TYR A CA 1
ATOM 1989 C C . TYR A 1 262 ? -52.859 1.157 75.994 1.00 73.50 262 TYR A C 1
ATOM 1991 O O . TYR A 1 262 ? -53.897 1.142 75.333 1.00 73.50 262 TYR A O 1
ATOM 1999 N N . GLY A 1 263 ? -52.705 0.428 77.104 1.00 71.94 263 GLY A N 1
ATOM 2000 C CA . GLY A 1 263 ? -53.816 -0.277 77.753 1.00 71.94 263 GLY A CA 1
ATOM 2001 C C . GLY A 1 263 ? -54.843 0.693 78.351 1.00 71.94 263 GLY A C 1
ATOM 2002 O O . GLY A 1 263 ? -54.620 1.904 78.371 1.00 71.94 263 GLY A O 1
ATOM 2003 N N . GLU A 1 264 ? -55.968 0.170 78.849 1.00 70.06 264 GLU A N 1
ATOM 2004 C CA . GLU A 1 264 ? -56.987 1.006 79.496 1.00 70.06 264 GLU A CA 1
ATOM 2005 C C . GLU A 1 264 ? -56.396 1.830 80.648 1.00 70.06 264 GLU A C 1
ATOM 2007 O O . GLU A 1 264 ? -55.644 1.329 81.488 1.00 70.06 264 GLU A O 1
ATOM 2012 N N . TRP A 1 265 ? -56.749 3.115 80.681 1.00 72.75 265 TRP A N 1
ATOM 2013 C CA . TRP A 1 265 ? -56.302 4.036 81.716 1.00 72.75 265 TRP A CA 1
ATOM 2014 C C . TRP A 1 265 ? -56.897 3.640 83.064 1.00 72.75 265 TRP A C 1
ATOM 2016 O O . TRP A 1 265 ? -58.096 3.787 83.297 1.00 72.75 265 TRP A O 1
ATOM 2026 N N . THR A 1 266 ? -56.050 3.194 83.985 1.00 70.31 266 THR A N 1
ATOM 2027 C CA . THR A 1 266 ? -56.445 2.985 85.377 1.00 70.31 266 THR A CA 1
ATOM 2028 C C . THR A 1 266 ? -56.154 4.240 86.192 1.00 70.31 266 THR A C 1
ATOM 2030 O O . THR A 1 266 ? -54.999 4.651 86.316 1.00 70.31 266 THR A O 1
ATOM 2033 N N . LEU A 1 267 ? -57.197 4.841 86.769 1.00 61.78 267 LEU A N 1
ATOM 2034 C CA . LEU A 1 267 ? -57.055 5.898 87.771 1.00 61.78 267 LEU A CA 1
ATOM 2035 C C . LEU A 1 267 ? -56.448 5.304 89.046 1.00 61.78 267 LEU A C 1
ATOM 2037 O O . LEU A 1 267 ? -57.028 4.406 89.652 1.00 61.78 267 LEU A O 1
ATOM 2041 N N . VAL A 1 268 ? -55.285 5.815 89.443 1.00 65.19 268 VAL A N 1
ATOM 2042 C CA . VAL A 1 268 ? -54.660 5.479 90.725 1.00 65.19 268 VAL A CA 1
ATOM 2043 C C . VAL A 1 268 ? -55.211 6.447 91.771 1.00 65.19 268 VAL A C 1
ATOM 2045 O O . VAL A 1 268 ? -54.927 7.643 91.709 1.00 65.19 268 VAL A O 1
ATOM 2048 N N . THR A 1 269 ? -56.045 5.934 92.675 1.00 64.25 269 THR A N 1
ATOM 2049 C CA . THR A 1 269 ? -56.548 6.634 93.873 1.00 64.25 269 THR A CA 1
ATOM 2050 C C . THR A 1 269 ? -55.674 6.367 95.081 1.00 64.25 269 THR A C 1
ATOM 2052 O O . THR A 1 269 ? -55.304 5.183 95.253 1.00 64.25 269 THR A O 1
#

Solvent-accessible surface area (backbone atoms only — not comparable to full-atom values): 16117 Å² total; per-residue (Å²): 143,80,85,82,79,84,79,82,77,82,78,82,81,78,83,76,80,79,72,89,67,75,83,79,67,95,69,86,68,74,94,72,85,86,59,66,56,70,52,40,68,79,37,76,50,36,72,86,40,63,18,30,35,31,28,47,26,88,84,73,50,73,51,74,46,81,35,70,26,61,67,41,67,90,62,30,50,77,49,76,44,80,45,39,51,87,42,62,16,34,40,40,35,41,40,96,58,48,76,50,76,46,79,34,77,44,71,45,80,64,62,56,70,62,38,72,77,40,77,46,38,69,86,38,62,18,30,33,33,28,41,16,86,88,76,67,52,71,50,75,48,79,36,74,21,56,67,42,69,92,64,28,49,78,50,78,45,81,48,35,62,88,42,62,16,34,40,41,35,40,41,98,67,49,75,51,75,45,80,35,72,51,42,79,83,59,61,56,70,46,38,63,76,37,80,45,38,70,86,39,62,20,27,27,37,27,42,23,91,85,70,56,71,49,77,45,80,34,71,23,63,67,42,69,91,61,33,50,76,49,76,46,79,45,35,69,88,43,62,16,33,39,40,36,41,42,86,45,46,76,49,78,48,78,36,74,50,42,78,82,84,76,73,85,88,76,86,87,129

pLDDT: mean 87.91, std 18.69, range [30.27, 98.56]

Foldseek 3Di:
DDDDDPDDDDDPPPPPPPDPDPPPDVPPDDDDDWDKDAWDWPADAEQPGWTKIWIATPVRDIDIDIGDHLVPPVFWDWDWAPAAQVGWIWIWTDGSNGIDIDIHDHPHADWDAKAWPADAAQQGWTKIKIARPRPRDMDIDIGDHQVPPVFWDWDKADAEQVGWIWIWIQGSNGIDIDIHDHDDFDWDAWEWPFDAAQQGWGKIWIAGPVGDIDMDIHDHQVPPVFWDWDKAPAEQVGWIWIWTDGSNGIDIDIHDHDDDPDDDDDDDD

Secondary structure (DSSP, 8-state):
-------------------------SS--------B---EEEE---SSS-EEEEEEBTTS-EEEEEE--TT-TTT-EEEEE---SSS-EEEEEEETTEEEEEEE----------EEEE---SSS-EEEEEE-TTT--EEEEEE--TT-TTT-EEEEE---SSS-EEEEEEETTEEEEEEEPPPPP-B---EEEE---SSS-EEEEEEBTTS-EEEEEEPPTT-TTT-EEEEE---SSS-EEEEEEETTEEEEEEEPPPPP-PPP-----

Sequence (269 aa):
MKRSKLFIVVAIFAFLLFVTTGCADDSGAGVHTHKYGEWTFVVEPTETTAGVAARKCDCDHVDKVEVPTLTDTKVWACVVVDPTCTVDGSKTYTSKYGKVVVTLEKTGHSYGEWTFVVEPTETTAGTIAKVCPKCNDRQEVEVAALTDASVWSVTEVLSTCQKAGSRTYVSEYGTVVVELAKLEHVYGEWTLVTEPTETATGSATRTCKYGETDTVTVPALTDASVWTVTEVLPTCQKAGSRTYVSEYGTVVVELPKEEHVYGEWTLVT

Radius of gyration: 54.03 Å; Cα contacts (8 Å, |Δi|>4): 511; chains: 1; bounding box: 110×28×175 Å

Mean predicted aligned error: 12.87 Å